Protein AF-H3SIY6-F1 (afdb_monomer)

Nearest PDB structures (foldseek):
  2lnj-assembly1_A  TM=5.484E-01  e=6.172E-02  Synechocystis sp. PCC 6803
  2qpv-assembly1_A  TM=3.867E-01  e=1.241E-01  Agrobacterium fabrum str. C58
  3lyg-assembly1_A-2  TM=5.870E-01  e=1.432E+00  Colwellia psychrerythraea 34H
  4j8t-assembly5_C-3  TM=5.303E-01  e=5.462E+00  Pseudomonas aeruginosa PAO1
  1jmx-assembly1_A  TM=5.320E-01  e=3.634E+00  Pseudomonas putida

Mean predicted aligned error: 12.92 Å

Radius of gyration: 27.17 Å; Cα contacts (8 Å, |Δi|>4): 331; chains: 1; bounding box: 62×100×41 Å

Structure (mmCIF, N/CA/C/O backbone):
data_AF-H3SIY6-F1
#
_entry.id   AF-H3SIY6-F1
#
loop_
_atom_site.group_PDB
_atom_site.id
_atom_site.type_symbol
_atom_site.label_atom_id
_atom_site.label_alt_id
_atom_site.label_comp_id
_atom_site.label_asym_id
_atom_site.label_entity_id
_atom_site.label_seq_id
_atom_site.pdbx_PDB_ins_code
_atom_site.Cartn_x
_atom_site.Cartn_y
_atom_site.Cartn_z
_atom_site.occupancy
_atom_site.B_iso_or_equiv
_atom_site.auth_seq_id
_atom_site.auth_comp_id
_atom_site.auth_asym_id
_atom_site.auth_atom_id
_atom_site.pdbx_PDB_model_num
ATOM 1 N N . MET A 1 1 ? 18.038 6.092 4.085 1.00 30.53 1 MET A N 1
ATOM 2 C CA . MET A 1 1 ? 17.889 6.029 5.554 1.00 30.53 1 MET A CA 1
ATOM 3 C C . MET A 1 1 ? 16.607 5.268 5.827 1.00 30.53 1 MET A C 1
ATOM 5 O O . MET A 1 1 ? 15.687 5.484 5.041 1.00 30.53 1 MET A O 1
ATOM 9 N N . PRO A 1 2 ? 16.555 4.369 6.825 1.00 44.94 2 PRO A N 1
ATOM 10 C CA . PRO A 1 2 ? 15.289 3.755 7.212 1.00 44.94 2 PRO A CA 1
ATOM 11 C C . PRO A 1 2 ? 14.311 4.871 7.575 1.00 44.94 2 PRO A C 1
ATOM 13 O O . PRO A 1 2 ? 14.727 5.911 8.099 1.00 44.94 2 PRO A O 1
ATOM 16 N N . SER A 1 3 ? 13.046 4.708 7.200 1.00 55.16 3 SER A N 1
ATOM 17 C CA . SER A 1 3 ? 12.020 5.641 7.640 1.00 55.16 3 SER A CA 1
ATOM 18 C C . SER A 1 3 ? 11.967 5.563 9.172 1.00 55.16 3 SER A C 1
ATOM 20 O O . SER A 1 3 ? 12.091 4.485 9.747 1.00 55.16 3 SER A O 1
ATOM 22 N N . GLU A 1 4 ? 11.769 6.681 9.872 1.00 65.88 4 GLU A N 1
ATOM 23 C CA . GLU A 1 4 ? 11.457 6.636 11.317 1.00 65.88 4 GLU A CA 1
ATOM 24 C C . GLU A 1 4 ? 10.091 5.960 11.593 1.00 65.88 4 GLU A C 1
ATOM 26 O O . GLU A 1 4 ? 9.619 5.929 12.726 1.00 65.88 4 GLU A O 1
ATOM 31 N N . GLU A 1 5 ? 9.451 5.437 10.543 1.00 77.06 5 GLU A N 1
ATOM 32 C CA . GLU A 1 5 ? 8.157 4.772 10.520 1.00 77.06 5 GLU A CA 1
ATOM 33 C C . GLU A 1 5 ? 8.301 3.234 10.518 1.00 77.06 5 GLU A C 1
ATOM 35 O O . GLU A 1 5 ? 7.299 2.546 10.705 1.00 77.06 5 GLU A O 1
ATOM 40 N N . GLU A 1 6 ? 9.505 2.667 10.340 1.00 86.62 6 GLU A N 1
ATOM 41 C CA . GLU A 1 6 ? 9.721 1.211 10.364 1.00 86.62 6 GLU A CA 1
ATOM 42 C C . GLU A 1 6 ? 9.426 0.623 11.755 1.00 86.62 6 GLU A C 1
ATOM 44 O O . GLU A 1 6 ? 10.015 1.011 12.765 1.00 86.62 6 GLU A O 1
ATOM 49 N N . ILE A 1 7 ? 8.514 -0.350 11.800 1.00 90.81 7 ILE A N 1
ATOM 50 C CA . ILE A 1 7 ? 8.107 -1.061 13.022 1.00 90.81 7 ILE A CA 1
ATOM 51 C C . ILE A 1 7 ? 8.595 -2.511 13.059 1.00 90.81 7 ILE A C 1
ATOM 53 O O . ILE A 1 7 ? 8.469 -3.174 14.090 1.00 90.81 7 ILE A O 1
ATOM 57 N N . GLY A 1 8 ? 9.142 -3.018 11.955 1.00 89.94 8 GLY A N 1
ATOM 58 C CA . GLY A 1 8 ? 9.737 -4.343 11.913 1.00 89.94 8 GLY A CA 1
ATOM 59 C C . GLY A 1 8 ? 10.138 -4.778 10.514 1.00 89.94 8 GLY A C 1
ATOM 60 O O . GLY A 1 8 ? 9.658 -4.258 9.512 1.00 89.94 8 GLY A O 1
ATOM 61 N N . THR A 1 9 ? 10.986 -5.796 10.470 1.00 90.19 9 THR A N 1
ATOM 62 C CA . THR A 1 9 ? 11.415 -6.449 9.238 1.00 90.19 9 THR A CA 1
ATOM 63 C C . THR A 1 9 ? 11.359 -7.962 9.442 1.00 90.19 9 THR A C 1
ATOM 65 O O . THR A 1 9 ? 11.741 -8.465 10.501 1.00 90.19 9 THR A O 1
ATOM 68 N N . VAL A 1 10 ? 10.871 -8.686 8.435 1.00 90.81 10 VAL A N 1
ATOM 69 C CA . VAL A 1 10 ? 10.861 -10.150 8.382 1.00 90.81 10 VAL A CA 1
ATOM 70 C C . VAL A 1 10 ? 11.752 -10.602 7.237 1.00 90.81 10 VAL A C 1
ATOM 72 O O . VAL A 1 10 ? 11.629 -10.114 6.115 1.00 90.81 10 VAL A O 1
ATOM 75 N N . ILE A 1 11 ? 12.631 -11.548 7.544 1.00 89.88 11 ILE A N 1
ATOM 76 C CA . ILE A 1 11 ? 13.507 -12.223 6.590 1.00 89.88 11 ILE A CA 1
ATOM 77 C C . ILE A 1 11 ? 13.311 -13.737 6.734 1.00 89.88 11 ILE A C 1
ATOM 79 O O . ILE A 1 11 ? 13.054 -14.200 7.852 1.00 89.88 11 ILE A O 1
ATOM 83 N N . PRO A 1 12 ? 13.385 -14.506 5.640 1.00 86.62 12 PRO A N 1
ATOM 84 C CA . PRO A 1 12 ? 13.370 -15.957 5.704 1.00 86.62 12 PRO A CA 1
ATOM 85 C C . PRO A 1 12 ? 14.627 -16.472 6.421 1.00 86.62 12 PRO A C 1
ATOM 87 O O . PRO A 1 12 ? 15.696 -15.871 6.348 1.00 86.62 12 PRO A O 1
ATOM 90 N N . ASP A 1 13 ? 14.473 -17.591 7.128 1.00 85.88 13 ASP A N 1
ATOM 91 C CA . ASP A 1 13 ? 15.573 -18.329 7.777 1.00 85.88 13 ASP A CA 1
ATOM 92 C C . ASP A 1 13 ? 16.236 -19.336 6.813 1.00 85.88 13 ASP A C 1
ATOM 94 O O . ASP A 1 13 ? 17.258 -19.940 7.118 1.00 85.88 13 ASP A O 1
ATOM 98 N N . ASP A 1 14 ? 15.641 -19.531 5.633 1.00 83.12 14 ASP A N 1
ATOM 99 C CA . ASP A 1 14 ? 16.196 -20.351 4.559 1.00 83.12 14 ASP A CA 1
ATOM 100 C C . ASP A 1 14 ? 17.258 -19.552 3.791 1.00 83.12 14 ASP A C 1
ATOM 102 O O . ASP A 1 14 ? 16.950 -18.508 3.218 1.00 83.12 14 ASP A O 1
ATOM 106 N N . GLU A 1 15 ? 18.501 -20.045 3.768 1.00 79.19 15 GLU A N 1
ATOM 107 C CA . GLU A 1 15 ? 19.630 -19.395 3.086 1.00 79.19 15 GLU A CA 1
ATOM 108 C C . GLU A 1 15 ? 19.438 -19.281 1.564 1.00 79.19 15 GLU A C 1
ATOM 110 O O . GLU A 1 15 ? 20.080 -18.434 0.932 1.00 79.19 15 GLU A O 1
ATOM 115 N N . ASP A 1 16 ? 18.566 -20.112 0.984 1.00 78.56 16 ASP A N 1
ATOM 116 C CA . ASP A 1 16 ? 18.228 -20.090 -0.441 1.00 78.56 16 ASP A CA 1
ATOM 117 C C . ASP A 1 16 ? 17.006 -19.202 -0.747 1.00 78.56 16 ASP A C 1
ATOM 119 O O . ASP A 1 16 ? 16.739 -18.912 -1.915 1.00 78.56 16 ASP A O 1
ATOM 123 N N . SER A 1 17 ? 16.277 -18.740 0.279 1.00 77.19 17 SER A N 1
ATOM 124 C CA . SER A 1 17 ? 15.151 -17.814 0.132 1.00 77.19 17 SER A CA 1
ATOM 125 C C . SER A 1 17 ? 15.619 -16.382 0.331 1.00 77.19 17 SER A C 1
ATOM 127 O O . SER A 1 17 ? 16.310 -16.031 1.289 1.00 77.19 17 SER A O 1
ATOM 129 N N . THR A 1 18 ? 15.266 -15.528 -0.619 1.00 76.56 18 THR A N 1
ATOM 130 C CA . THR A 1 18 ? 15.925 -14.240 -0.769 1.00 76.56 18 THR A CA 1
ATOM 131 C C . THR A 1 18 ? 14.889 -13.126 -0.920 1.00 76.56 18 THR A C 1
ATOM 133 O O . THR A 1 18 ? 14.934 -12.320 -1.848 1.00 76.56 18 THR A O 1
ATOM 136 N N . TRP A 1 19 ? 13.964 -13.049 0.036 1.00 86.50 19 TRP A N 1
ATOM 137 C CA . TRP A 1 19 ? 13.022 -11.937 0.155 1.00 86.50 19 TRP A CA 1
ATOM 138 C C . TRP A 1 19 ? 13.122 -11.233 1.508 1.00 86.50 19 TRP A C 1
ATOM 140 O O . TRP A 1 19 ? 13.615 -11.776 2.490 1.00 86.50 19 TRP A O 1
ATOM 150 N N . ILE A 1 20 ? 12.666 -9.985 1.566 1.00 86.50 20 ILE A N 1
ATOM 151 C CA . ILE A 1 20 ? 12.571 -9.196 2.797 1.00 86.50 20 ILE A CA 1
ATOM 152 C C . ILE A 1 20 ? 11.194 -8.545 2.822 1.00 86.50 20 ILE A C 1
ATOM 154 O O . ILE A 1 20 ? 10.789 -7.930 1.838 1.00 86.50 20 ILE A O 1
ATOM 158 N N . ALA A 1 21 ? 10.477 -8.647 3.938 1.00 89.06 21 ALA A N 1
ATOM 159 C CA . ALA A 1 21 ? 9.265 -7.871 4.162 1.00 89.06 21 ALA A CA 1
ATOM 160 C C . ALA A 1 21 ? 9.517 -6.785 5.204 1.00 89.06 21 ALA A C 1
ATOM 162 O O . ALA A 1 21 ? 9.845 -7.084 6.351 1.00 89.06 21 ALA A O 1
ATOM 163 N N . ILE A 1 22 ? 9.341 -5.531 4.802 1.00 88.56 22 ILE A N 1
ATOM 164 C CA . ILE A 1 22 ? 9.501 -4.360 5.666 1.00 88.56 22 ILE A CA 1
ATOM 165 C C . ILE A 1 22 ? 8.114 -3.890 6.090 1.00 88.56 22 ILE A C 1
ATOM 167 O O . ILE A 1 22 ? 7.216 -3.755 5.254 1.00 88.56 22 ILE A O 1
ATOM 171 N N . PHE A 1 23 ? 7.949 -3.649 7.385 1.00 91.62 23 PHE A N 1
ATOM 172 C CA . PHE A 1 23 ? 6.720 -3.175 7.999 1.00 91.62 23 PHE A CA 1
ATOM 173 C C . PHE A 1 23 ? 6.935 -1.752 8.495 1.00 91.62 23 PHE A C 1
ATOM 175 O O . PHE A 1 23 ? 7.789 -1.507 9.346 1.00 91.62 23 PHE A O 1
ATOM 182 N N . GLU A 1 24 ? 6.121 -0.823 8.015 1.00 91.88 24 GLU A N 1
ATOM 183 C CA . GLU A 1 24 ? 6.137 0.574 8.451 1.00 91.88 24 GLU A CA 1
ATOM 184 C C . GLU A 1 24 ? 4.749 0.972 8.951 1.00 91.88 24 GLU A C 1
ATOM 186 O O . GLU A 1 24 ? 3.738 0.490 8.439 1.00 91.88 24 GLU A O 1
ATOM 191 N N . TYR A 1 25 ? 4.677 1.850 9.946 1.00 92.75 25 TYR A N 1
ATOM 192 C CA . TYR A 1 25 ? 3.416 2.366 10.465 1.00 92.75 25 TYR A CA 1
ATOM 193 C C . TYR A 1 25 ? 3.256 3.851 10.168 1.00 92.75 25 TYR A C 1
ATOM 195 O O . TYR A 1 25 ? 4.104 4.665 10.530 1.00 92.75 25 TYR A O 1
ATOM 203 N N . THR A 1 26 ? 2.107 4.214 9.603 1.00 91.81 26 THR A N 1
ATOM 204 C CA . THR A 1 26 ? 1.738 5.611 9.375 1.00 91.81 26 THR A CA 1
ATOM 205 C C . THR A 1 26 ? 0.470 5.950 10.161 1.00 91.81 26 THR A C 1
ATOM 207 O O . THR A 1 26 ? -0.606 5.410 9.891 1.00 91.81 26 THR A O 1
ATOM 210 N N . ASP A 1 27 ? 0.580 6.895 11.100 1.00 93.00 27 ASP A N 1
ATOM 211 C CA . ASP A 1 27 ? -0.551 7.484 11.834 1.00 93.00 27 ASP A CA 1
ATOM 212 C C . ASP A 1 27 ? -1.230 8.565 10.978 1.00 93.00 27 ASP A C 1
ATOM 214 O O . ASP A 1 27 ? -0.888 9.750 11.012 1.00 93.00 27 ASP A O 1
ATOM 218 N N . SER A 1 28 ? -2.155 8.131 10.125 1.00 91.62 28 SER A N 1
ATOM 219 C CA . SER A 1 28 ? -2.882 8.996 9.188 1.00 91.62 28 SER A CA 1
ATOM 220 C C . SER A 1 28 ? -4.291 9.361 9.665 1.00 91.62 28 SER A C 1
ATOM 222 O O . SER A 1 28 ? -4.930 10.240 9.081 1.00 91.62 28 SER A O 1
ATOM 224 N N . GLY A 1 29 ? -4.760 8.748 10.752 1.00 95.88 29 GLY A N 1
ATOM 225 C CA . GLY A 1 29 ? -6.165 8.700 11.141 1.00 95.88 29 GLY A CA 1
ATOM 226 C C . GLY A 1 29 ? -6.902 7.501 10.535 1.00 95.88 29 GLY A C 1
ATOM 227 O O . GLY A 1 29 ? -6.356 6.729 9.752 1.00 95.88 29 GLY A O 1
ATOM 228 N N . TYR A 1 30 ? -8.164 7.338 10.920 1.00 97.81 30 TYR A N 1
ATOM 229 C CA . TYR A 1 30 ? -9.038 6.276 10.430 1.00 97.81 30 TYR A CA 1
ATOM 230 C C . TYR A 1 30 ? -9.376 6.473 8.947 1.00 97.81 30 TYR A C 1
ATOM 232 O O . TYR A 1 30 ? -10.000 7.474 8.583 1.00 97.81 30 TYR A O 1
ATOM 240 N N . ILE A 1 31 ? -8.953 5.532 8.106 1.00 97.12 31 ILE A N 1
ATOM 241 C CA . ILE A 1 31 ? -9.169 5.552 6.654 1.00 97.12 31 ILE A CA 1
ATOM 242 C C . ILE A 1 31 ? -10.502 4.890 6.349 1.00 97.12 31 ILE A C 1
ATOM 244 O O . ILE A 1 31 ? -10.662 3.711 6.614 1.00 97.12 31 ILE A O 1
ATOM 248 N N . GLU A 1 32 ? -11.445 5.622 5.764 1.00 95.75 32 GLU A N 1
ATOM 249 C CA . GLU A 1 32 ? -12.740 5.041 5.409 1.00 95.75 32 GLU A CA 1
ATOM 250 C C . GLU A 1 32 ? -12.626 4.078 4.215 1.00 95.75 32 GLU A C 1
ATOM 252 O O . GLU A 1 32 ? -11.991 4.376 3.201 1.00 95.75 32 GLU A O 1
ATOM 257 N N . ASP A 1 33 ? -13.325 2.949 4.313 1.00 96.31 33 ASP A N 1
ATOM 258 C CA . ASP A 1 33 ? -13.421 1.891 3.301 1.00 96.31 33 ASP A CA 1
ATOM 259 C C . ASP A 1 33 ? -14.740 1.940 2.504 1.00 96.31 33 ASP A C 1
ATOM 261 O O . ASP A 1 33 ? -15.097 1.007 1.781 1.00 96.31 33 ASP A O 1
ATOM 265 N N . SER A 1 34 ? -15.485 3.044 2.609 1.00 94.00 34 SER A N 1
ATOM 266 C CA . SER A 1 34 ? -16.788 3.219 1.950 1.00 94.00 34 SER A CA 1
ATOM 267 C C . SER A 1 34 ? -16.720 3.098 0.420 1.00 94.00 34 SER A C 1
ATOM 269 O O . SER A 1 34 ? -17.711 2.731 -0.211 1.00 94.00 34 SER A O 1
ATOM 271 N N . GLU A 1 35 ? -15.549 3.344 -0.174 1.00 92.69 35 GLU A N 1
ATOM 272 C CA . GLU A 1 35 ? -15.293 3.239 -1.613 1.00 92.69 35 GLU A CA 1
ATOM 273 C C . GLU A 1 35 ? -14.747 1.877 -2.075 1.00 92.69 35 GLU A C 1
ATOM 275 O O . GLU A 1 35 ? -14.403 1.748 -3.246 1.00 92.69 35 GLU A O 1
ATOM 280 N N . LYS A 1 36 ? -14.681 0.856 -1.207 1.00 93.31 36 LYS A N 1
ATOM 281 C CA . LYS A 1 36 ? -14.083 -0.461 -1.524 1.00 93.31 36 LYS A CA 1
ATOM 282 C C . LYS A 1 36 ? -14.586 -1.109 -2.820 1.00 93.31 36 LYS A C 1
ATOM 284 O O . LYS A 1 36 ? -13.799 -1.723 -3.530 1.00 93.31 36 LYS A O 1
ATOM 289 N N . ASP A 1 37 ? -15.863 -0.920 -3.151 1.00 92.69 37 ASP A N 1
ATOM 290 C CA . ASP A 1 37 ? -16.502 -1.490 -4.346 1.00 92.69 37 ASP A CA 1
ATOM 291 C C . ASP A 1 37 ? -16.381 -0.583 -5.590 1.00 92.69 37 ASP A C 1
ATOM 293 O O . ASP A 1 37 ? -16.835 -0.945 -6.672 1.00 92.69 37 ASP A O 1
ATOM 297 N N . ASN A 1 38 ? -15.793 0.608 -5.441 1.00 92.00 38 ASN A N 1
ATOM 298 C CA . ASN A 1 38 ? -15.745 1.667 -6.454 1.00 92.00 38 ASN A CA 1
ATOM 299 C C . ASN A 1 38 ? -14.314 2.148 -6.749 1.00 92.00 38 ASN A C 1
ATOM 301 O O . ASN A 1 38 ? -14.128 3.259 -7.246 1.00 92.00 38 ASN A O 1
ATOM 305 N N . ILE A 1 39 ? -13.298 1.342 -6.431 1.00 92.12 39 ILE A N 1
ATOM 306 C CA . ILE A 1 39 ? -11.906 1.678 -6.740 1.00 92.12 39 ILE A CA 1
ATOM 307 C C . ILE A 1 39 ? -11.700 1.592 -8.260 1.00 92.12 39 ILE A C 1
ATOM 309 O O . ILE A 1 39 ? -11.699 0.506 -8.841 1.00 92.12 39 ILE A O 1
ATOM 313 N N . ASP A 1 40 ? -11.505 2.742 -8.907 1.00 92.25 40 ASP A N 1
ATOM 314 C CA . ASP A 1 40 ? -11.234 2.826 -10.345 1.00 92.25 40 ASP A CA 1
ATOM 315 C C . ASP A 1 40 ? -9.761 2.494 -10.632 1.00 92.25 40 ASP A C 1
ATOM 317 O O . ASP A 1 40 ? -8.879 3.357 -10.638 1.00 92.25 40 ASP A O 1
ATOM 321 N N . ALA A 1 41 ? -9.487 1.204 -10.821 1.00 94.19 41 ALA A N 1
ATOM 322 C CA . ALA A 1 41 ? -8.140 0.703 -11.069 1.00 94.19 41 ALA A CA 1
ATOM 323 C C . ALA A 1 41 ? -7.509 1.286 -12.343 1.00 94.19 41 ALA A C 1
ATOM 325 O O . ALA A 1 41 ? -6.293 1.474 -12.383 1.00 94.19 41 ALA A O 1
ATOM 326 N N . ASP A 1 42 ? -8.301 1.571 -13.374 1.00 91.94 42 ASP A N 1
ATOM 327 C CA . ASP A 1 42 ? -7.771 2.049 -14.649 1.00 91.94 42 ASP A CA 1
ATOM 328 C C . ASP A 1 42 ? -7.364 3.531 -14.514 1.00 91.94 42 ASP A C 1
ATOM 330 O O . ASP A 1 42 ? -6.236 3.891 -14.854 1.00 91.94 42 ASP A O 1
ATOM 334 N N . ALA A 1 43 ? -8.190 4.362 -13.863 1.00 87.94 43 ALA A N 1
ATOM 335 C CA . ALA A 1 43 ? -7.826 5.748 -13.544 1.00 87.94 43 ALA A CA 1
ATOM 336 C C . ALA A 1 43 ? -6.610 5.853 -12.601 1.00 87.94 43 ALA A C 1
ATOM 338 O O . ALA A 1 43 ? -5.781 6.764 -12.720 1.00 87.94 43 ALA A O 1
ATOM 339 N N . LEU A 1 44 ? -6.480 4.918 -11.653 1.00 87.38 44 LEU A N 1
ATOM 340 C CA . LEU A 1 44 ? -5.307 4.825 -10.781 1.00 87.38 44 LEU A CA 1
ATOM 341 C C . LEU A 1 44 ? -4.038 4.466 -11.568 1.00 87.38 44 LEU A C 1
ATOM 343 O O . LEU A 1 44 ? -2.984 5.049 -11.310 1.00 87.38 44 LEU A O 1
ATOM 347 N N . LEU A 1 45 ? -4.125 3.547 -12.536 1.00 89.69 45 LEU A N 1
ATOM 348 C CA . LEU A 1 45 ? -2.991 3.172 -13.387 1.00 89.69 45 LEU A CA 1
ATOM 349 C C . LEU A 1 45 ? -2.522 4.347 -14.242 1.00 89.69 45 LEU A C 1
ATOM 351 O O . LEU A 1 45 ? -1.320 4.601 -14.329 1.00 89.69 45 LEU A O 1
ATOM 355 N N . ASP A 1 46 ? -3.469 5.073 -14.835 1.00 85.38 46 ASP A N 1
ATOM 356 C CA . ASP A 1 46 ? -3.180 6.274 -15.616 1.00 85.38 46 ASP A CA 1
ATOM 357 C C . ASP A 1 46 ? -2.471 7.319 -14.753 1.00 85.38 46 ASP A C 1
ATOM 359 O O . ASP A 1 46 ? -1.435 7.852 -15.149 1.00 85.38 46 ASP A O 1
ATOM 363 N N . SER A 1 47 ? -2.941 7.516 -13.517 1.00 82.25 47 SER A N 1
ATOM 364 C CA . SER A 1 47 ? -2.280 8.401 -12.554 1.00 82.25 47 SER A CA 1
ATOM 365 C C . SER A 1 47 ? -0.827 7.969 -12.301 1.00 82.25 47 SER A C 1
ATOM 367 O O . SER A 1 47 ? 0.092 8.780 -12.402 1.00 82.25 47 SER A O 1
ATOM 369 N N . TYR A 1 48 ? -0.579 6.678 -12.050 1.00 81.81 48 TYR A N 1
ATOM 370 C CA . TYR A 1 48 ? 0.778 6.145 -11.879 1.00 81.81 48 TYR A CA 1
ATOM 371 C C . TYR A 1 48 ? 1.676 6.3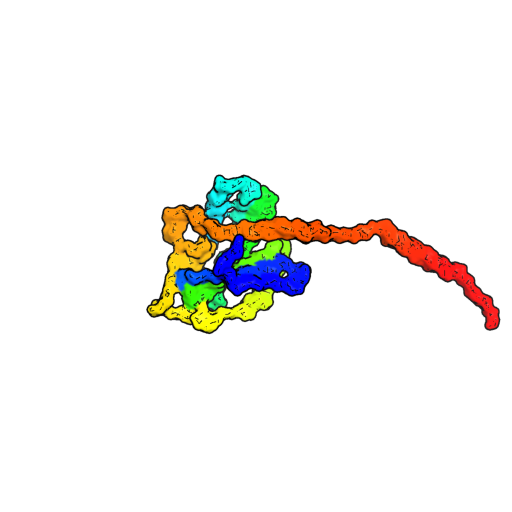70 -13.104 1.00 81.81 48 TYR A C 1
ATOM 373 O O . TYR A 1 48 ? 2.844 6.745 -12.944 1.00 81.81 48 TYR A O 1
ATOM 381 N N . LYS A 1 49 ? 1.146 6.163 -14.314 1.00 85.00 49 LYS A N 1
ATOM 382 C CA . LYS A 1 49 ? 1.860 6.393 -15.578 1.00 85.00 49 LYS A CA 1
ATOM 383 C C . LYS A 1 49 ? 2.229 7.863 -15.752 1.00 85.00 49 LYS A C 1
ATOM 385 O O . LYS A 1 49 ? 3.396 8.164 -15.997 1.00 85.00 49 LYS A O 1
ATOM 390 N N . GLU A 1 50 ? 1.269 8.769 -15.573 1.00 83.00 50 GLU A N 1
ATOM 391 C CA . GLU A 1 50 ? 1.478 10.218 -15.680 1.00 83.00 50 GLU A CA 1
ATOM 392 C C . GLU A 1 50 ? 2.505 10.720 -14.664 1.00 83.00 50 GLU A C 1
ATOM 394 O O . GLU A 1 50 ? 3.447 11.431 -15.017 1.00 83.00 50 GLU A O 1
ATOM 399 N N . GLY A 1 51 ? 2.361 10.304 -13.407 1.00 78.62 51 GLY A N 1
ATOM 400 C CA . GLY A 1 51 ? 3.276 10.688 -12.345 1.00 78.62 51 GLY A CA 1
ATOM 401 C C . GLY A 1 51 ? 4.705 10.213 -12.572 1.00 78.62 51 GLY A C 1
ATOM 402 O O . GLY A 1 51 ? 5.649 10.983 -12.405 1.00 78.62 51 GLY A O 1
ATOM 403 N N . THR A 1 52 ? 4.860 8.962 -13.006 1.00 79.81 52 THR A N 1
ATOM 404 C CA . THR A 1 52 ? 6.176 8.394 -13.320 1.00 79.81 52 THR A CA 1
ATOM 405 C C . THR A 1 52 ? 6.808 9.098 -14.525 1.00 79.81 52 THR A C 1
ATOM 407 O O . THR A 1 52 ? 7.997 9.414 -14.505 1.00 79.81 52 THR A O 1
ATOM 410 N N . ALA A 1 53 ? 6.018 9.402 -15.561 1.00 83.69 53 ALA A N 1
ATOM 411 C CA . ALA A 1 53 ? 6.490 10.138 -16.730 1.00 83.69 53 ALA A CA 1
ATOM 412 C C . ALA A 1 53 ? 6.94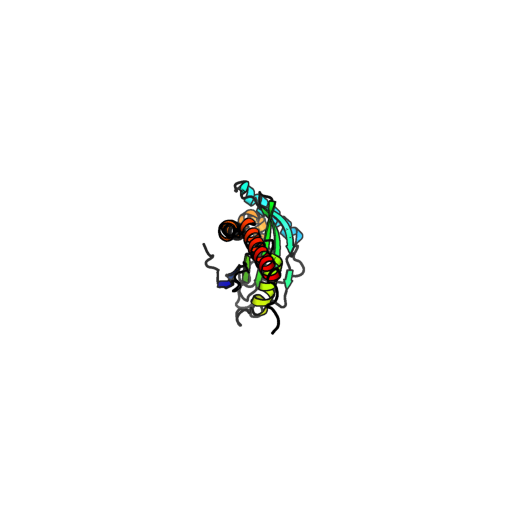9 11.562 -16.384 1.00 83.69 53 ALA A C 1
ATOM 414 O O . ALA A 1 53 ? 7.917 12.048 -16.970 1.00 83.69 53 ALA A O 1
ATOM 415 N N . GLU A 1 54 ? 6.289 12.231 -15.438 1.00 80.56 54 GLU A N 1
ATOM 416 C CA . GLU A 1 54 ? 6.759 13.524 -14.947 1.00 80.56 54 GLU A CA 1
ATOM 417 C C . GLU A 1 54 ? 8.055 13.406 -14.152 1.00 80.56 54 GLU A C 1
ATOM 419 O O . GLU A 1 54 ? 8.997 14.141 -14.425 1.00 80.56 54 GLU A O 1
ATOM 424 N N . ASP A 1 55 ? 8.113 12.489 -13.188 1.00 77.62 55 ASP A N 1
ATOM 425 C CA . ASP A 1 55 ? 9.286 12.283 -12.335 1.00 77.62 55 ASP A CA 1
ATOM 426 C C . ASP A 1 55 ? 10.536 11.947 -13.176 1.00 77.62 55 ASP A C 1
ATOM 428 O O . ASP A 1 55 ? 11.642 12.407 -12.892 1.00 77.62 55 ASP A O 1
ATOM 432 N N . ASN A 1 56 ? 10.359 11.250 -14.303 1.00 83.38 56 ASN A N 1
ATOM 433 C CA . ASN A 1 56 ? 11.420 11.024 -15.285 1.00 83.38 56 ASN A CA 1
ATOM 434 C C . ASN A 1 56 ? 11.987 12.317 -15.907 1.00 83.38 56 ASN A C 1
ATOM 436 O O . ASN A 1 56 ? 13.158 12.333 -16.283 1.00 83.38 56 ASN A O 1
ATOM 440 N N . LYS A 1 57 ? 11.219 13.411 -16.020 1.00 87.12 57 LYS A N 1
ATOM 441 C CA . LYS A 1 57 ? 11.701 14.674 -16.625 1.00 87.12 57 LYS A CA 1
ATOM 442 C C . LYS A 1 57 ? 12.834 15.315 -15.828 1.00 87.12 57 LYS A C 1
ATOM 444 O O . LYS A 1 57 ? 13.664 16.011 -16.409 1.00 87.12 57 LYS A O 1
ATOM 449 N N . GLU A 1 58 ? 12.866 15.084 -14.518 1.00 86.25 58 GLU A N 1
ATOM 450 C CA . GLU A 1 58 ? 13.898 15.602 -13.615 1.00 86.25 58 GLU A CA 1
ATOM 451 C C . GLU A 1 58 ? 15.074 14.621 -13.437 1.00 86.25 58 GLU A C 1
ATOM 453 O O . GLU A 1 58 ? 16.060 14.945 -12.772 1.00 86.25 58 GLU A O 1
ATOM 458 N N . LYS A 1 59 ? 14.997 13.426 -14.040 1.00 82.69 59 LYS A N 1
ATOM 459 C CA . LYS A 1 59 ? 15.967 12.336 -13.877 1.00 82.69 59 LYS A CA 1
ATOM 460 C C . LYS A 1 59 ? 16.798 12.105 -15.133 1.00 82.69 59 LYS A C 1
ATOM 462 O O . LYS A 1 59 ? 16.347 12.305 -16.260 1.00 82.69 59 LYS A O 1
ATOM 467 N N . ASP A 1 60 ? 18.015 11.603 -14.925 1.00 92.44 60 ASP A N 1
ATOM 468 C CA . ASP A 1 60 ? 18.833 11.069 -16.013 1.00 92.44 60 ASP A CA 1
ATOM 469 C C . ASP A 1 60 ? 18.077 9.938 -16.743 1.00 92.44 60 ASP A C 1
ATOM 471 O O . ASP A 1 60 ? 17.480 9.094 -16.063 1.00 92.44 60 ASP A O 1
ATOM 475 N N . PRO A 1 61 ? 18.117 9.868 -18.089 1.00 93.25 61 PRO A N 1
ATOM 476 C CA . PRO A 1 61 ? 17.445 8.820 -18.860 1.00 93.25 61 PRO A CA 1
ATOM 477 C C . PRO A 1 61 ? 17.757 7.389 -18.412 1.00 93.25 61 PRO A C 1
ATOM 479 O O . PRO A 1 61 ? 16.902 6.513 -18.504 1.00 93.25 61 PRO A O 1
ATOM 482 N N . SER A 1 62 ? 18.960 7.133 -17.888 1.00 88.62 62 SER A N 1
ATOM 483 C CA . SER A 1 62 ? 19.341 5.811 -17.372 1.00 88.62 62 SER A CA 1
ATOM 484 C C . SER A 1 62 ? 18.600 5.405 -16.092 1.00 88.62 62 SER A C 1
ATOM 486 O O . SER A 1 62 ? 18.559 4.219 -15.762 1.00 88.62 62 SER A O 1
ATOM 488 N N . MET A 1 63 ? 17.999 6.366 -15.385 1.00 84.38 63 MET A N 1
ATOM 489 C CA . MET A 1 63 ? 17.203 6.158 -14.173 1.00 84.38 63 MET A CA 1
ATOM 490 C C . MET A 1 63 ? 15.694 6.171 -14.442 1.00 84.38 63 MET A C 1
ATOM 492 O O . MET A 1 63 ? 14.912 6.120 -13.490 1.00 84.38 63 MET A O 1
ATOM 496 N N . HIS A 1 64 ? 15.274 6.271 -15.708 1.00 88.12 64 HIS A N 1
ATOM 497 C CA . HIS A 1 64 ? 13.857 6.299 -16.057 1.00 88.12 64 HIS A CA 1
ATOM 498 C C . HIS A 1 64 ? 13.168 4.979 -15.733 1.00 88.12 64 HIS A C 1
ATOM 500 O O . HIS A 1 64 ? 13.733 3.891 -15.896 1.00 88.12 64 HIS A O 1
ATOM 506 N N . LEU A 1 65 ? 11.919 5.110 -15.302 1.00 84.62 65 LEU A N 1
ATOM 507 C CA . LEU A 1 65 ? 11.010 4.007 -15.028 1.00 84.62 65 LEU A CA 1
ATOM 508 C C . LEU A 1 65 ? 9.724 4.183 -15.822 1.00 84.62 65 LEU A C 1
ATOM 510 O O . LEU A 1 65 ? 9.331 5.300 -16.146 1.00 84.62 65 LEU A O 1
ATOM 514 N N . PHE A 1 66 ? 9.055 3.081 -16.116 1.00 89.69 66 PHE A N 1
ATOM 515 C CA . PHE A 1 66 ? 7.845 3.064 -16.922 1.00 89.69 66 PHE A CA 1
ATOM 516 C C . PHE A 1 66 ? 6.850 2.117 -16.273 1.00 89.69 66 PHE A C 1
ATOM 518 O O . PHE A 1 66 ? 7.186 0.972 -15.990 1.00 89.69 66 PHE A O 1
ATOM 525 N N . VAL A 1 67 ? 5.641 2.603 -16.010 1.00 88.38 67 VAL A N 1
ATOM 526 C CA . VAL A 1 67 ? 4.547 1.774 -15.495 1.00 88.38 67 VAL A CA 1
ATOM 527 C C . VAL A 1 67 ? 3.822 1.158 -16.686 1.00 88.38 67 VAL A C 1
ATOM 529 O O . VAL A 1 67 ? 3.335 1.886 -17.551 1.00 88.38 67 VAL A O 1
ATOM 532 N N . ASP A 1 68 ? 3.743 -0.168 -16.727 1.00 93.81 68 ASP A N 1
ATOM 533 C CA . ASP A 1 68 ? 3.154 -0.913 -17.840 1.00 93.81 68 ASP A CA 1
ATOM 534 C C . ASP A 1 68 ? 1.667 -1.178 -17.593 1.00 93.81 68 ASP A C 1
ATOM 536 O O . ASP A 1 68 ? 0.804 -0.714 -18.349 1.00 93.81 68 ASP A O 1
ATOM 540 N N . ASP A 1 69 ? 1.371 -1.892 -16.506 1.00 95.94 69 ASP A N 1
ATOM 541 C CA . ASP A 1 69 ? 0.032 -2.353 -16.134 1.00 95.94 69 ASP A CA 1
ATOM 542 C C . ASP A 1 69 ? -0.023 -2.708 -14.636 1.00 95.94 69 ASP A C 1
ATOM 544 O O . ASP A 1 69 ? 0.960 -2.578 -13.902 1.00 95.94 69 ASP A O 1
ATOM 548 N N . TRP A 1 70 ? -1.167 -3.192 -14.174 1.00 94.06 70 TRP A N 1
ATOM 549 C CA . TRP A 1 70 ? -1.278 -3.925 -12.923 1.00 94.06 70 TRP A CA 1
ATOM 550 C C . TRP A 1 70 ? -0.788 -5.364 -13.096 1.00 94.06 70 TRP A C 1
ATOM 552 O O . TRP A 1 70 ? -1.242 -6.081 -13.983 1.00 94.06 70 TRP A O 1
ATOM 562 N N . ASP A 1 71 ? 0.064 -5.822 -12.183 1.00 89.81 71 ASP A N 1
ATOM 563 C CA . ASP A 1 71 ? 0.207 -7.256 -11.904 1.00 89.81 71 ASP A CA 1
ATOM 564 C C . ASP A 1 71 ? -0.982 -7.745 -11.056 1.00 89.81 71 ASP A C 1
ATOM 566 O O . ASP A 1 71 ? -1.588 -8.780 -11.327 1.00 89.81 71 ASP A O 1
ATOM 570 N N . VAL A 1 72 ? -1.389 -6.933 -10.071 1.00 90.38 72 VAL A N 1
ATOM 571 C CA . VAL A 1 72 ? -2.579 -7.150 -9.239 1.00 90.38 72 VAL A CA 1
ATOM 572 C C . VAL A 1 72 ? -3.341 -5.837 -9.122 1.00 90.38 72 VAL A C 1
ATOM 574 O O . VAL A 1 72 ? -2.819 -4.857 -8.586 1.00 90.38 72 VAL A O 1
ATOM 577 N N . LYS A 1 73 ? -4.591 -5.811 -9.594 1.00 95.56 73 LYS A N 1
ATOM 578 C CA . LYS A 1 73 ? -5.449 -4.628 -9.445 1.00 95.56 73 LYS A CA 1
ATOM 579 C C . LYS A 1 73 ? -5.727 -4.337 -7.959 1.00 95.56 73 LYS A C 1
ATOM 581 O O . LYS A 1 73 ? -5.871 -5.288 -7.183 1.00 95.56 73 LYS A O 1
ATOM 586 N N . PRO A 1 74 ? -5.848 -3.056 -7.563 1.00 95.50 74 PRO A N 1
ATOM 587 C CA . PRO A 1 74 ? -6.216 -2.681 -6.204 1.00 95.50 74 PRO A CA 1
ATOM 588 C C . PRO A 1 74 ? -7.466 -3.408 -5.714 1.00 95.50 74 PRO A C 1
ATOM 590 O O . PRO A 1 74 ? -8.527 -3.305 -6.322 1.00 95.50 74 PRO A O 1
ATOM 593 N N . THR A 1 75 ? -7.322 -4.154 -4.624 1.00 94.75 75 THR A N 1
ATOM 594 C CA . THR A 1 75 ? -8.386 -4.972 -4.037 1.00 94.75 75 THR A CA 1
ATOM 595 C C . THR A 1 75 ? -8.375 -4.800 -2.526 1.00 94.75 75 THR A C 1
ATOM 597 O O . THR A 1 75 ? -7.322 -4.927 -1.898 1.00 94.75 75 THR A O 1
ATOM 600 N N . TYR A 1 76 ? -9.539 -4.506 -1.948 1.00 97.12 76 TYR A N 1
ATOM 601 C CA . TYR A 1 76 ? -9.728 -4.408 -0.504 1.00 97.12 76 TYR A CA 1
ATOM 602 C C . TYR A 1 76 ? -10.520 -5.605 0.021 1.00 97.12 76 TYR A C 1
ATOM 604 O O . TYR A 1 76 ? -11.593 -5.915 -0.493 1.00 97.12 76 TYR A O 1
ATOM 612 N N . ASP A 1 77 ? -9.995 -6.248 1.057 1.00 94.88 77 ASP A N 1
ATOM 613 C CA . ASP A 1 77 ? -10.674 -7.282 1.829 1.00 94.88 77 ASP A CA 1
ATOM 614 C C . ASP A 1 77 ? -11.139 -6.691 3.166 1.00 94.88 77 ASP A C 1
ATOM 616 O O . ASP A 1 77 ? -10.321 -6.307 4.007 1.00 94.88 77 ASP A O 1
ATOM 620 N N . ALA A 1 78 ? -12.458 -6.620 3.347 1.00 94.44 78 ALA A N 1
ATOM 621 C CA . ALA A 1 78 ? -13.090 -6.062 4.538 1.00 94.44 78 ALA A CA 1
ATOM 622 C C . ALA A 1 78 ? -13.003 -6.988 5.762 1.00 94.44 78 ALA A C 1
ATOM 624 O O . ALA A 1 78 ? -13.031 -6.496 6.888 1.00 94.44 78 ALA A O 1
ATOM 625 N N . ASP A 1 79 ? -12.855 -8.304 5.574 1.00 92.44 79 ASP A N 1
ATOM 626 C CA . ASP A 1 79 ? -12.738 -9.240 6.699 1.00 92.44 79 ASP A CA 1
ATOM 627 C C . ASP A 1 79 ? -11.371 -9.093 7.377 1.00 92.44 79 ASP A C 1
ATOM 629 O O . ASP A 1 79 ? -11.250 -9.180 8.601 1.00 92.44 79 ASP A O 1
ATOM 633 N N . SER A 1 80 ? -10.328 -8.838 6.581 1.00 91.94 80 SER A N 1
ATOM 634 C CA . SER A 1 80 ? -8.962 -8.646 7.077 1.00 91.94 80 SER A CA 1
ATOM 635 C C . SER A 1 80 ? -8.531 -7.177 7.186 1.00 91.94 80 SER A C 1
ATOM 637 O O . SER A 1 80 ? -7.470 -6.898 7.753 1.00 91.94 80 SER A O 1
ATOM 639 N N . ASN A 1 81 ? -9.345 -6.238 6.691 1.00 96.38 81 ASN A N 1
ATOM 640 C CA . ASN A 1 81 ? -9.042 -4.810 6.556 1.00 96.38 81 ASN A CA 1
ATOM 641 C C . ASN A 1 81 ? -7.754 -4.544 5.760 1.00 96.38 81 ASN A C 1
ATOM 643 O O . ASN A 1 81 ? -6.944 -3.680 6.121 1.00 96.38 81 ASN A O 1
ATOM 647 N N . ARG A 1 82 ? -7.535 -5.313 4.687 1.00 95.31 82 ARG A N 1
ATOM 648 C CA . ARG A 1 82 ? -6.303 -5.272 3.887 1.00 95.31 82 ARG A CA 1
ATOM 649 C C . ARG A 1 82 ? -6.574 -4.753 2.488 1.00 95.31 82 ARG A C 1
ATOM 651 O O . ARG A 1 82 ? -7.396 -5.302 1.765 1.00 95.31 82 ARG A O 1
ATOM 658 N N . LEU A 1 83 ? -5.827 -3.730 2.091 1.00 96.12 83 LEU A N 1
A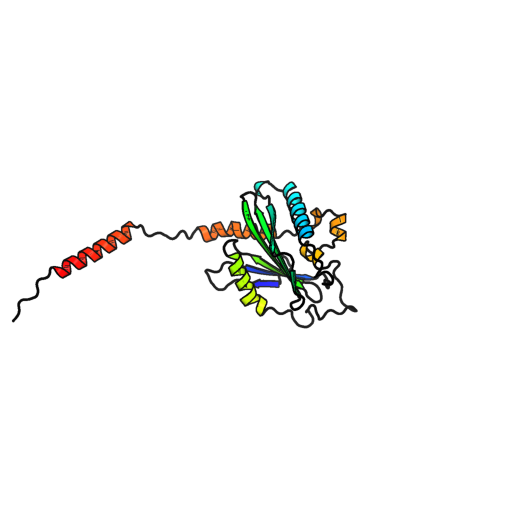TOM 659 C CA . LEU A 1 83 ? -5.765 -3.237 0.721 1.00 96.12 83 LEU A CA 1
ATOM 660 C C . LEU A 1 83 ? -4.479 -3.742 0.065 1.00 96.12 83 LEU A C 1
ATOM 662 O O . LEU A 1 83 ? -3.392 -3.549 0.614 1.00 96.12 83 LEU A O 1
ATOM 666 N N . VAL A 1 84 ? -4.598 -4.362 -1.106 1.00 93.38 84 VAL A N 1
ATOM 667 C CA . VAL A 1 84 ? -3.474 -4.936 -1.857 1.00 93.38 84 VAL A CA 1
ATOM 668 C C . VAL A 1 84 ? -3.498 -4.451 -3.296 1.00 93.38 84 VAL A C 1
ATOM 670 O O . VAL A 1 84 ? -4.561 -4.391 -3.907 1.00 93.38 84 VAL A O 1
ATOM 673 N N . TRP A 1 85 ? -2.332 -4.131 -3.851 1.00 92.94 85 TRP A N 1
ATOM 674 C CA . TRP A 1 85 ? -2.153 -3.879 -5.281 1.00 92.94 85 TRP A CA 1
ATOM 675 C C . TRP A 1 85 ? -0.726 -4.192 -5.707 1.00 92.94 85 TRP A C 1
ATOM 677 O O . TRP A 1 85 ? 0.193 -4.208 -4.887 1.00 92.94 85 TRP A O 1
ATOM 687 N N . SER A 1 86 ? -0.520 -4.401 -7.003 1.00 88.25 86 SER A N 1
ATOM 688 C CA . SER A 1 86 ? 0.817 -4.564 -7.544 1.00 88.25 86 SER A CA 1
ATOM 689 C C . SER A 1 86 ? 0.963 -3.998 -8.943 1.00 88.25 86 SER A C 1
ATOM 691 O O . SER A 1 86 ? 0.154 -4.295 -9.819 1.00 88.25 86 SER A O 1
ATOM 693 N N . LEU A 1 87 ? 1.995 -3.180 -9.144 1.00 87.81 87 LEU A N 1
ATOM 694 C CA . LEU A 1 87 ? 2.326 -2.601 -10.445 1.00 87.81 87 LEU A CA 1
ATOM 695 C C . LEU A 1 87 ? 3.338 -3.482 -11.171 1.00 87.81 87 LEU A C 1
ATOM 697 O O . LEU A 1 87 ? 4.342 -3.877 -10.577 1.00 87.81 87 LEU A O 1
ATOM 701 N N . LEU A 1 88 ? 3.105 -3.688 -12.463 1.00 88.12 88 LEU A N 1
ATOM 702 C CA . LEU A 1 88 ? 4.112 -4.114 -13.421 1.00 88.12 88 LEU A CA 1
ATOM 703 C C . LEU A 1 88 ? 4.737 -2.869 -14.055 1.00 88.12 88 LEU A C 1
ATOM 705 O O . LEU A 1 88 ? 4.043 -1.983 -14.558 1.00 88.12 88 LEU A O 1
ATOM 709 N N . ALA A 1 89 ? 6.059 -2.807 -14.022 1.00 88.31 89 ALA A N 1
ATOM 710 C CA . ALA A 1 89 ? 6.846 -1.718 -14.569 1.00 88.31 89 ALA A CA 1
ATOM 711 C C . ALA A 1 89 ? 8.122 -2.254 -15.225 1.00 88.31 89 ALA A C 1
ATOM 713 O O . ALA A 1 89 ? 8.492 -3.419 -15.056 1.00 88.31 89 ALA A O 1
ATOM 714 N N . HIS A 1 90 ? 8.853 -1.379 -15.904 1.00 87.75 90 HIS A N 1
ATOM 715 C CA . HIS A 1 90 ? 10.221 -1.640 -16.332 1.00 87.75 90 HIS A CA 1
ATOM 716 C C . HIS A 1 90 ? 11.108 -0.403 -16.181 1.00 87.75 90 HIS A C 1
ATOM 718 O O . HIS A 1 90 ? 10.631 0.727 -16.065 1.00 87.75 90 HIS A O 1
ATOM 724 N N . ASN A 1 91 ? 12.422 -0.617 -16.156 1.00 85.75 91 ASN A N 1
ATOM 725 C CA . ASN A 1 91 ? 13.406 0.467 -16.183 1.00 85.75 91 ASN A CA 1
ATOM 726 C C . ASN A 1 91 ? 13.904 0.771 -17.605 1.00 85.75 91 ASN A C 1
ATOM 728 O O . ASN A 1 91 ? 13.577 0.067 -18.558 1.00 85.75 91 ASN A O 1
ATOM 732 N N . ALA A 1 92 ? 14.773 1.773 -17.746 1.00 88.81 92 ALA A N 1
ATOM 733 C CA . ALA A 1 92 ? 15.398 2.157 -19.017 1.00 88.81 92 ALA A CA 1
ATOM 734 C C . ALA A 1 92 ? 16.158 1.029 -19.756 1.00 88.81 92 ALA A C 1
ATOM 736 O O . ALA A 1 92 ? 16.473 1.169 -20.937 1.00 88.81 92 ALA A O 1
ATOM 737 N N . ARG A 1 93 ? 16.464 -0.094 -19.088 1.00 91.19 93 ARG A N 1
ATOM 738 C CA . ARG A 1 93 ? 17.089 -1.291 -19.681 1.00 91.19 93 ARG A CA 1
ATOM 739 C C . ARG A 1 93 ? 16.078 -2.383 -20.051 1.00 91.19 93 ARG A C 1
ATOM 741 O O . ARG A 1 93 ? 16.495 -3.483 -20.401 1.00 91.19 93 ARG A O 1
ATOM 748 N N . ASN A 1 94 ? 14.777 -2.095 -19.981 1.00 90.31 94 ASN A N 1
ATOM 749 C CA . ASN A 1 94 ? 13.676 -3.050 -20.146 1.00 90.31 94 ASN A CA 1
ATOM 750 C C . ASN A 1 94 ? 13.692 -4.205 -19.131 1.00 90.31 94 ASN A C 1
ATOM 752 O O . ASN A 1 94 ? 13.133 -5.273 -19.385 1.00 90.31 94 ASN A O 1
ATOM 756 N N . GLU A 1 95 ? 14.327 -4.013 -17.974 1.00 81.81 95 GLU A N 1
ATOM 757 C CA . GLU A 1 95 ? 14.244 -4.985 -16.887 1.00 81.81 95 GLU A CA 1
ATOM 758 C C . GLU A 1 95 ? 12.909 -4.795 -16.170 1.00 81.81 95 GLU A C 1
ATOM 760 O O . GLU A 1 95 ? 12.594 -3.682 -15.740 1.00 81.81 95 GLU A O 1
ATOM 765 N N . LYS A 1 96 ? 12.131 -5.877 -16.057 1.00 82.62 96 LYS A N 1
ATOM 766 C CA . LYS A 1 96 ? 10.833 -5.863 -15.380 1.00 82.62 96 LYS A CA 1
ATOM 767 C C . LYS A 1 96 ? 11.001 -5.638 -13.883 1.00 82.62 96 LYS A C 1
ATOM 769 O O . LYS A 1 96 ? 11.910 -6.175 -13.254 1.00 82.62 96 LYS A O 1
ATOM 774 N N . ILE A 1 97 ? 10.074 -4.878 -13.328 1.00 80.50 97 ILE A N 1
ATOM 775 C CA . ILE A 1 97 ? 9.957 -4.554 -11.917 1.00 80.50 97 ILE A CA 1
ATOM 776 C C . ILE A 1 97 ? 8.517 -4.847 -11.529 1.00 80.50 97 ILE A C 1
ATOM 778 O O . ILE A 1 97 ? 7.586 -4.400 -12.198 1.00 80.50 97 ILE A O 1
ATOM 782 N N . ILE A 1 98 ? 8.343 -5.566 -10.429 1.00 82.44 98 ILE A N 1
ATOM 783 C CA . ILE A 1 98 ? 7.050 -5.663 -9.773 1.00 82.44 98 ILE A CA 1
ATOM 784 C C . ILE A 1 98 ? 7.132 -4.885 -8.470 1.00 82.44 98 ILE A C 1
ATOM 786 O O . ILE A 1 98 ? 8.087 -5.022 -7.706 1.00 82.44 98 ILE A O 1
ATOM 790 N N . ASN A 1 99 ? 6.130 -4.054 -8.226 1.00 80.62 99 ASN A N 1
ATOM 791 C CA . ASN A 1 99 ? 5.992 -3.314 -6.985 1.00 80.62 99 ASN A CA 1
ATOM 792 C C . ASN A 1 99 ? 4.745 -3.836 -6.268 1.00 80.62 99 ASN A C 1
ATOM 794 O O . ASN A 1 99 ? 3.633 -3.472 -6.646 1.00 80.62 99 ASN A O 1
ATOM 798 N N . TYR A 1 100 ? 4.926 -4.744 -5.306 1.00 84.75 100 TYR A N 1
ATOM 799 C CA . TYR A 1 100 ? 3.844 -5.375 -4.548 1.00 84.75 100 TYR A CA 1
ATOM 800 C C . TYR A 1 100 ? 3.586 -4.645 -3.230 1.00 84.75 100 TYR A C 1
ATOM 802 O O . TYR A 1 100 ? 4.485 -4.493 -2.403 1.00 84.75 100 TYR A O 1
ATOM 810 N N . ASN A 1 101 ? 2.336 -4.232 -3.028 1.00 86.88 101 ASN A N 1
ATOM 811 C CA . ASN A 1 101 ? 1.937 -3.330 -1.960 1.00 86.88 101 ASN A CA 1
ATOM 812 C C . ASN A 1 101 ? 0.805 -3.915 -1.145 1.00 86.88 101 ASN A C 1
ATOM 814 O O . ASN A 1 101 ? -0.221 -4.319 -1.691 1.00 86.88 101 ASN A O 1
ATOM 818 N N . MET A 1 102 ? 0.968 -3.876 0.174 1.00 92.44 102 MET A N 1
ATOM 819 C CA . MET A 1 102 ? -0.100 -4.189 1.107 1.00 92.44 102 MET A CA 1
ATOM 820 C C . MET A 1 102 ? -0.214 -3.104 2.173 1.00 92.44 102 MET A C 1
ATOM 822 O O . MET A 1 102 ? 0.783 -2.567 2.666 1.00 92.44 102 MET A O 1
ATOM 826 N N . ARG A 1 103 ? -1.455 -2.762 2.511 1.00 95.00 103 ARG A N 1
ATOM 827 C CA . ARG A 1 103 ? -1.812 -1.860 3.601 1.00 95.00 103 ARG A CA 1
ATOM 828 C C . ARG A 1 103 ? -2.812 -2.563 4.497 1.00 95.00 103 ARG A C 1
ATOM 830 O O . ARG A 1 103 ? -3.881 -2.944 4.032 1.00 95.00 103 ARG A O 1
ATOM 837 N N . VAL A 1 104 ? -2.468 -2.727 5.767 1.00 97.00 104 VAL A N 1
ATOM 838 C CA . VAL A 1 104 ? -3.402 -3.215 6.786 1.00 97.00 104 VAL A CA 1
ATOM 839 C C . VAL A 1 104 ? -3.948 -2.008 7.528 1.00 97.00 104 VAL A C 1
ATOM 841 O O . VAL A 1 104 ? -3.176 -1.300 8.177 1.00 97.00 104 VAL A O 1
ATOM 844 N N . LEU A 1 105 ? -5.247 -1.745 7.413 1.00 97.81 105 LEU A N 1
ATOM 845 C CA . LEU A 1 105 ? -5.862 -0.609 8.092 1.00 97.81 105 LEU A CA 1
ATOM 846 C C . LEU A 1 105 ? -5.959 -0.872 9.596 1.00 97.81 105 LEU A C 1
ATOM 848 O O . LEU A 1 105 ? -6.185 -1.994 10.052 1.00 97.81 105 LEU A O 1
ATOM 852 N N . THR A 1 106 ? -5.778 0.186 10.375 1.00 98.12 106 THR A N 1
ATOM 853 C CA . THR A 1 106 ? -5.844 0.168 11.837 1.00 98.12 106 THR A CA 1
ATOM 854 C C . THR A 1 106 ? -6.810 1.245 12.323 1.00 98.12 106 THR A C 1
ATOM 856 O O . THR A 1 106 ? -7.327 2.046 11.544 1.00 98.12 106 THR A O 1
ATOM 859 N N . ARG A 1 107 ? -7.038 1.300 13.638 1.00 98.25 107 ARG A N 1
ATOM 860 C CA . ARG A 1 107 ? -7.882 2.311 14.291 1.00 98.25 107 ARG A CA 1
ATOM 861 C C . ARG A 1 107 ? -7.518 3.752 13.914 1.00 98.25 107 ARG A C 1
ATOM 863 O O . ARG A 1 107 ? -8.382 4.623 13.875 1.00 98.25 107 ARG A O 1
ATOM 870 N N . SER A 1 108 ? -6.230 4.021 13.721 1.00 97.12 108 SER A N 1
ATOM 871 C CA . SER A 1 108 ? -5.689 5.382 13.608 1.00 97.12 108 SER A CA 1
ATOM 872 C C . SER A 1 108 ? -4.734 5.543 12.428 1.00 97.12 108 SER A C 1
ATOM 874 O O . SER A 1 108 ? -4.011 6.528 12.356 1.00 97.12 108 SER A O 1
ATOM 876 N N . GLY A 1 109 ? -4.696 4.590 11.503 1.00 96.31 109 GLY A N 1
ATOM 877 C CA . GLY A 1 109 ? -3.792 4.661 10.368 1.00 96.31 109 GLY A CA 1
ATOM 878 C C . GLY A 1 109 ? -3.694 3.343 9.628 1.00 96.31 109 GLY A C 1
ATOM 879 O O . GLY A 1 109 ? -4.692 2.648 9.435 1.00 96.31 109 GLY A O 1
ATOM 880 N N . TYR A 1 110 ? -2.482 2.996 9.207 1.00 96.31 110 TYR A N 1
ATOM 881 C CA . TYR A 1 110 ? -2.228 1.736 8.522 1.00 96.31 110 TYR A CA 1
ATOM 882 C C . TYR A 1 110 ? -0.804 1.235 8.739 1.00 96.31 110 TYR A C 1
ATOM 884 O O . TYR A 1 110 ? 0.121 2.000 9.017 1.00 96.31 110 TYR A O 1
ATOM 892 N N . ILE A 1 111 ? -0.640 -0.071 8.556 1.00 95.69 111 ILE A N 1
ATOM 893 C CA . ILE A 1 111 ? 0.655 -0.736 8.455 1.00 95.69 111 ILE A CA 1
ATOM 894 C C . ILE A 1 111 ? 0.936 -0.976 6.973 1.00 95.69 111 ILE A C 1
ATOM 896 O O . ILE A 1 111 ? 0.172 -1.656 6.287 1.00 95.69 111 ILE A O 1
ATOM 900 N N . SER A 1 112 ? 2.010 -0.377 6.475 1.00 93.00 112 SER A N 1
ATOM 901 C CA . SER A 1 112 ? 2.587 -0.633 5.161 1.00 93.00 112 SER A CA 1
ATOM 902 C C . SER A 1 112 ? 3.433 -1.890 5.226 1.00 93.00 112 SER A C 1
ATOM 904 O O . SER A 1 112 ? 4.287 -2.003 6.099 1.00 93.00 112 SER A O 1
ATOM 906 N N . ILE A 1 113 ? 3.196 -2.824 4.310 1.00 92.00 113 ILE A N 1
ATOM 907 C CA . ILE A 1 113 ? 4.014 -4.023 4.155 1.00 92.00 113 ILE A CA 1
ATOM 908 C C . ILE A 1 113 ? 4.581 -4.000 2.744 1.00 92.00 113 ILE A C 1
ATOM 910 O O . ILE A 1 113 ? 3.831 -3.951 1.762 1.00 92.00 113 ILE A O 1
ATOM 914 N N . ILE A 1 114 ? 5.907 -3.993 2.670 1.00 84.69 114 ILE A N 1
ATOM 915 C CA . ILE A 1 114 ? 6.679 -3.882 1.435 1.00 84.69 114 ILE A CA 1
ATOM 916 C C . ILE A 1 114 ? 7.440 -5.187 1.262 1.00 84.69 114 ILE A C 1
ATOM 918 O O . ILE A 1 114 ? 8.319 -5.485 2.068 1.00 84.69 114 ILE A O 1
ATOM 922 N N . LEU A 1 115 ? 7.106 -5.955 0.225 1.00 85.94 115 LEU A N 1
ATOM 923 C CA . LEU A 1 115 ? 7.864 -7.148 -0.142 1.00 85.94 115 LEU A CA 1
ATOM 924 C C . LEU A 1 115 ? 8.970 -6.760 -1.125 1.00 85.94 115 LEU A C 1
ATOM 926 O O . LEU A 1 115 ? 8.697 -6.285 -2.226 1.00 85.94 115 LEU A O 1
ATOM 930 N N . VAL A 1 116 ? 10.215 -6.985 -0.724 1.00 80.62 116 VAL A N 1
ATOM 931 C CA . VAL A 1 116 ? 11.399 -6.864 -1.572 1.00 80.62 116 VAL A CA 1
ATOM 932 C C . VAL A 1 116 ? 11.822 -8.274 -1.969 1.00 80.62 116 VAL A C 1
ATOM 934 O O . VAL A 1 116 ? 12.187 -9.070 -1.111 1.00 80.62 116 VAL A O 1
ATOM 937 N N . SER A 1 117 ? 11.740 -8.579 -3.260 1.00 81.06 117 SER A N 1
ATOM 938 C CA . SER A 1 117 ? 12.043 -9.886 -3.855 1.00 81.06 117 SER A CA 1
ATOM 939 C C . SER A 1 117 ? 12.520 -9.672 -5.297 1.00 81.06 117 SER A C 1
ATOM 941 O O . SER A 1 117 ? 12.335 -8.586 -5.864 1.00 81.06 117 SER A O 1
ATOM 943 N N . ASP A 1 118 ? 13.172 -10.672 -5.886 1.00 76.94 118 ASP A N 1
ATOM 944 C CA . ASP A 1 118 ? 13.504 -10.645 -7.303 1.00 76.94 118 ASP A CA 1
ATOM 945 C C . ASP A 1 118 ? 12.286 -11.011 -8.184 1.00 76.94 118 ASP A C 1
ATOM 947 O O . ASP A 1 118 ? 11.394 -11.756 -7.768 1.00 76.94 118 ASP A O 1
ATOM 951 N N . PRO A 1 119 ? 12.213 -10.501 -9.427 1.00 74.44 119 PRO A N 1
ATOM 952 C CA . PRO A 1 119 ? 11.070 -10.769 -10.299 1.00 74.44 119 PRO A CA 1
ATOM 953 C C . PRO A 1 119 ? 10.855 -12.249 -10.651 1.00 74.44 119 PRO A C 1
ATOM 955 O O . PRO A 1 119 ? 9.743 -12.608 -11.039 1.00 74.44 119 PRO A O 1
ATOM 958 N N . GLU A 1 120 ? 11.890 -13.093 -10.575 1.00 80.12 120 GLU A N 1
ATOM 959 C CA . GLU A 1 120 ? 11.811 -14.510 -10.941 1.00 80.12 120 GLU A CA 1
ATOM 960 C C . GLU A 1 120 ? 11.126 -15.341 -9.842 1.00 80.12 120 GLU A C 1
ATOM 962 O O . GLU A 1 120 ? 10.360 -16.255 -10.162 1.00 80.12 120 GLU A O 1
ATOM 967 N N . HIS A 1 121 ? 11.326 -14.984 -8.568 1.00 84.12 121 HIS A N 1
ATOM 968 C CA . HIS A 1 121 ? 10.777 -15.698 -7.407 1.00 84.12 121 HIS A CA 1
ATOM 969 C C . HIS A 1 121 ? 9.588 -15.007 -6.736 1.00 84.12 121 HIS A C 1
ATOM 971 O O . HIS A 1 121 ? 8.915 -15.628 -5.913 1.00 84.12 121 HIS A O 1
ATOM 977 N N . LEU A 1 122 ? 9.244 -13.780 -7.132 1.00 81.88 122 LEU A N 1
ATOM 978 C CA . LEU A 1 122 ? 8.220 -12.970 -6.469 1.00 81.88 122 LEU A CA 1
ATOM 979 C C . LEU A 1 122 ? 6.907 -13.695 -6.148 1.00 81.88 122 LEU A C 1
ATOM 981 O O . LEU A 1 122 ? 6.354 -13.510 -5.068 1.00 81.88 122 LEU A O 1
ATOM 985 N N . GLN A 1 123 ? 6.370 -14.497 -7.071 1.00 85.31 123 GLN A N 1
ATOM 986 C CA . GLN A 1 123 ? 5.119 -15.224 -6.819 1.00 85.31 123 GLN A CA 1
ATOM 987 C C . GLN A 1 123 ? 5.268 -16.257 -5.690 1.00 85.31 123 GLN A C 1
ATOM 989 O O . GLN A 1 123 ? 4.352 -16.431 -4.882 1.00 85.31 123 GLN A O 1
ATOM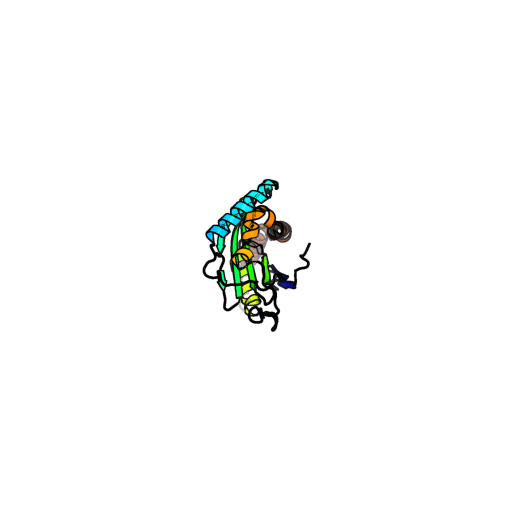 994 N N . ALA A 1 124 ? 6.415 -16.936 -5.620 1.00 89.44 124 ALA A N 1
ATOM 995 C CA . ALA A 1 124 ? 6.717 -17.881 -4.552 1.00 89.44 124 ALA A CA 1
ATOM 996 C C . ALA A 1 124 ? 6.934 -17.147 -3.220 1.00 89.44 124 ALA A C 1
ATOM 998 O O . ALA A 1 124 ? 6.304 -17.506 -2.225 1.00 89.44 124 ALA A O 1
ATOM 999 N N . ASP A 1 125 ? 7.715 -16.068 -3.233 1.00 89.06 125 ASP A N 1
ATOM 1000 C CA . ASP A 1 125 ? 8.032 -15.266 -2.046 1.00 89.06 125 ASP A CA 1
ATOM 1001 C C . ASP A 1 125 ? 6.790 -14.578 -1.473 1.00 89.06 125 ASP A C 1
ATOM 1003 O O . ASP A 1 125 ? 6.555 -14.573 -0.265 1.00 89.06 125 ASP A O 1
ATOM 1007 N N . ARG A 1 126 ? 5.916 -14.062 -2.345 1.00 88.12 126 ARG A N 1
ATOM 1008 C CA . ARG A 1 126 ? 4.610 -13.521 -1.959 1.00 88.12 126 ARG A CA 1
ATOM 1009 C C . ARG A 1 126 ? 3.767 -14.578 -1.260 1.00 88.12 126 ARG A C 1
ATOM 1011 O O . ARG A 1 126 ? 3.181 -14.303 -0.214 1.00 88.12 126 ARG A O 1
ATOM 1018 N N . LYS A 1 127 ? 3.686 -15.779 -1.832 1.00 90.25 127 LYS A N 1
ATOM 1019 C CA . LYS A 1 127 ? 2.930 -16.879 -1.232 1.00 90.25 127 LYS A CA 1
ATOM 1020 C C . LYS A 1 127 ? 3.512 -17.260 0.128 1.00 90.25 127 LYS A C 1
ATOM 1022 O O . LYS A 1 127 ? 2.753 -17.539 1.053 1.00 90.25 127 LYS A O 1
ATOM 1027 N N . GLU A 1 128 ? 4.833 -17.247 0.269 1.00 91.62 128 GLU A N 1
ATOM 1028 C CA . GLU A 1 128 ? 5.489 -17.497 1.547 1.00 91.62 128 GLU A CA 1
ATOM 1029 C C . GLU A 1 128 ? 5.163 -16.413 2.586 1.00 91.62 128 GLU A C 1
ATOM 1031 O O . GLU A 1 128 ? 4.741 -16.749 3.698 1.00 91.62 128 GLU A O 1
ATOM 1036 N N . LEU A 1 129 ? 5.258 -15.132 2.213 1.00 89.81 129 LEU A N 1
ATOM 1037 C CA . LEU A 1 129 ? 4.845 -14.000 3.047 1.00 89.81 129 LEU A CA 1
ATOM 1038 C C . LEU A 1 129 ? 3.390 -14.163 3.515 1.00 89.81 129 LEU A C 1
ATOM 1040 O O . LEU A 1 129 ? 3.098 -14.054 4.709 1.00 89.81 129 LEU A O 1
ATOM 1044 N N . GLU A 1 130 ? 2.476 -14.465 2.592 1.00 89.12 130 GLU A N 1
ATOM 1045 C CA . GLU A 1 130 ? 1.055 -14.664 2.886 1.00 89.12 130 GLU A CA 1
ATOM 1046 C C . GLU A 1 130 ? 0.822 -15.831 3.858 1.00 89.12 130 GLU A C 1
ATOM 1048 O O . GLU A 1 130 ? 0.103 -15.690 4.851 1.00 89.12 130 GLU A O 1
ATOM 1053 N N . GLN A 1 131 ? 1.454 -16.978 3.606 1.00 91.38 131 GLN A N 1
ATOM 1054 C CA . GLN A 1 131 ? 1.199 -18.211 4.350 1.00 91.38 131 GLN A CA 1
ATOM 1055 C C . GLN A 1 131 ? 1.889 -18.268 5.709 1.00 91.38 131 GLN A C 1
ATOM 1057 O O . GLN A 1 131 ? 1.317 -18.832 6.644 1.00 91.38 131 GLN A O 1
ATOM 1062 N N . ARG A 1 132 ? 3.101 -17.720 5.838 1.00 91.06 132 ARG A N 1
ATOM 1063 C CA . ARG A 1 132 ? 3.892 -17.824 7.073 1.00 91.06 132 ARG A CA 1
ATOM 1064 C C . ARG A 1 132 ? 3.762 -16.601 7.966 1.00 91.06 132 ARG A C 1
ATOM 1066 O O . ARG A 1 132 ? 3.710 -16.747 9.184 1.00 91.06 132 ARG A O 1
ATOM 1073 N N . VAL A 1 133 ? 3.704 -15.411 7.373 1.00 91.12 133 VAL A N 1
ATOM 1074 C CA . VAL A 1 133 ? 3.724 -14.152 8.127 1.00 91.12 133 VAL A CA 1
ATOM 1075 C C . VAL A 1 133 ? 2.310 -13.616 8.286 1.00 91.12 133 VAL A C 1
ATOM 1077 O O . VAL A 1 133 ? 1.812 -13.451 9.397 1.00 91.12 133 VAL A O 1
ATOM 1080 N N . LEU A 1 134 ? 1.615 -13.387 7.173 1.00 90.06 134 LEU A N 1
ATOM 1081 C CA . LEU A 1 134 ? 0.340 -12.672 7.189 1.00 90.06 134 LEU A CA 1
ATOM 1082 C C . LEU A 1 134 ? -0.837 -13.496 7.717 1.00 90.06 134 LEU A C 1
ATOM 1084 O O . LEU A 1 134 ? -1.843 -12.908 8.124 1.00 90.06 134 LEU A O 1
ATOM 1088 N N . SER A 1 135 ? -0.718 -14.824 7.718 1.00 90.06 135 SER A N 1
ATOM 1089 C CA . SER A 1 135 ? -1.696 -15.754 8.297 1.00 90.06 135 SER A CA 1
ATOM 1090 C C . SER A 1 135 ? -1.741 -15.701 9.828 1.00 90.06 135 SER A C 1
ATOM 1092 O O . SER A 1 135 ? -2.768 -16.013 10.427 1.00 90.06 135 SER A O 1
ATOM 1094 N N . THR A 1 136 ? -0.640 -15.292 10.464 1.00 88.81 136 THR A N 1
ATOM 1095 C CA . THR A 1 136 ? -0.525 -15.162 11.925 1.00 88.81 136 THR A CA 1
ATOM 1096 C C . THR A 1 136 ? -0.529 -13.705 12.386 1.00 88.81 136 THR A C 1
ATOM 1098 O O . THR A 1 136 ? -0.754 -13.430 13.567 1.00 88.81 136 THR A O 1
ATOM 1101 N N . PHE A 1 137 ? -0.331 -12.773 11.450 1.00 90.81 137 PHE A N 1
ATOM 1102 C CA . PHE A 1 137 ? -0.316 -11.338 11.688 1.00 90.81 137 PHE A CA 1
ATOM 1103 C C . PHE A 1 137 ? -1.645 -10.826 12.253 1.00 90.81 137 PHE A C 1
ATOM 1105 O O . PHE A 1 137 ? -2.703 -10.973 11.637 1.00 90.81 137 PHE A O 1
ATOM 1112 N N . GLN A 1 138 ? -1.570 -10.153 13.400 1.00 91.12 138 GLN A N 1
ATOM 1113 C CA . GLN A 1 138 ? -2.715 -9.562 14.082 1.00 91.12 138 GLN A CA 1
ATOM 1114 C C . GLN A 1 138 ? -2.369 -8.167 14.593 1.00 91.12 138 GLN A C 1
ATOM 1116 O O . GLN A 1 138 ? -1.310 -7.950 15.183 1.00 91.12 138 GLN A O 1
ATOM 1121 N N . VAL A 1 139 ? -3.298 -7.230 14.412 1.00 94.88 139 VAL A N 1
ATOM 1122 C CA . VAL A 1 139 ? -3.216 -5.910 15.037 1.00 94.88 139 VAL A CA 1
ATOM 1123 C C . VAL A 1 139 ? -3.661 -6.032 16.495 1.00 94.88 139 VAL A C 1
ATOM 1125 O O . VAL A 1 139 ? -4.686 -6.643 16.800 1.00 94.88 139 VAL A O 1
ATOM 1128 N N . THR A 1 140 ? -2.885 -5.453 17.411 1.00 95.38 140 THR A N 1
ATOM 1129 C CA . THR A 1 140 ? -3.168 -5.482 18.851 1.00 95.38 140 THR A CA 1
ATOM 1130 C C . THR A 1 140 ? -4.557 -4.919 19.166 1.00 95.38 140 THR A C 1
ATOM 1132 O O . THR A 1 140 ? -4.953 -3.882 18.632 1.00 95.38 140 THR A O 1
ATOM 1135 N N . ALA A 1 141 ? -5.286 -5.566 20.080 1.00 97.06 141 ALA A N 1
ATOM 1136 C CA . ALA A 1 141 ? -6.589 -5.091 20.545 1.00 97.06 141 ALA A CA 1
ATOM 1137 C C . ALA A 1 141 ? -6.528 -3.638 21.057 1.00 97.06 141 ALA A C 1
ATOM 1139 O O . ALA A 1 141 ? -5.577 -3.237 21.730 1.00 97.06 141 ALA A O 1
ATOM 1140 N N . GLY A 1 142 ? -7.548 -2.846 20.732 1.00 97.62 142 GLY A N 1
ATOM 1141 C CA . GLY A 1 142 ? -7.593 -1.403 20.970 1.00 97.62 142 GLY A CA 1
ATOM 1142 C C . GLY A 1 142 ? -6.926 -0.571 19.870 1.00 97.62 142 GLY A C 1
ATOM 1143 O O . GLY A 1 142 ? -7.049 0.656 19.892 1.00 97.62 142 GLY A O 1
ATOM 1144 N N . LYS A 1 143 ? -6.230 -1.210 18.918 1.00 97.38 143 LYS A N 1
ATOM 1145 C CA . LYS A 1 143 ? -5.611 -0.587 17.737 1.00 97.38 143 LYS A CA 1
ATOM 1146 C C . LYS A 1 143 ? -6.186 -1.109 16.420 1.00 97.38 143 LYS A C 1
ATOM 1148 O O . LYS A 1 143 ? -5.758 -0.639 15.369 1.00 97.38 143 LYS A O 1
ATOM 1153 N N . ARG A 1 144 ? -7.122 -2.059 16.443 1.00 98.06 144 ARG A N 1
ATOM 1154 C CA . ARG A 1 144 ? -7.672 -2.662 15.223 1.00 98.06 144 ARG A CA 1
ATOM 1155 C C . ARG A 1 144 ? -8.639 -1.705 14.539 1.00 98.06 144 ARG A C 1
ATOM 1157 O O . ARG A 1 144 ? -9.158 -0.793 15.176 1.00 98.06 144 ARG A O 1
ATOM 1164 N N . TYR A 1 145 ? -8.863 -1.900 13.246 1.00 98.00 145 TYR A N 1
ATOM 1165 C CA . TYR A 1 145 ? -9.737 -1.034 12.454 1.00 98.00 145 TYR A CA 1
ATOM 1166 C C . TYR A 1 145 ? -11.147 -0.929 13.060 1.00 98.00 145 TYR A C 1
ATOM 1168 O O . TYR A 1 145 ? -11.689 0.162 13.211 1.00 98.00 145 TYR A O 1
ATOM 1176 N N . GLU A 1 146 ? -11.696 -2.050 13.520 1.00 97.31 146 GLU A N 1
ATOM 1177 C CA . GLU A 1 146 ? -13.001 -2.145 14.172 1.00 97.31 146 GLU A CA 1
ATOM 1178 C C . GLU A 1 146 ? -13.061 -1.509 15.571 1.00 97.31 146 GLU A C 1
ATOM 1180 O O . GLU A 1 146 ? -14.152 -1.261 16.080 1.00 97.31 146 GLU A O 1
ATOM 1185 N N . ASP A 1 147 ? -11.912 -1.211 16.188 1.00 98.25 147 ASP A N 1
ATOM 1186 C CA . ASP A 1 147 ? -11.849 -0.523 17.482 1.00 98.25 147 ASP A CA 1
ATOM 1187 C C . ASP A 1 147 ? -11.983 1.014 17.333 1.00 98.25 147 ASP A C 1
ATOM 1189 O O . ASP A 1 147 ? -11.773 1.745 18.305 1.00 98.25 147 ASP A O 1
ATOM 1193 N N . TYR A 1 148 ? -12.290 1.515 16.129 1.00 98.38 148 TYR A N 1
ATOM 1194 C CA . TYR A 1 148 ? -12.522 2.933 15.844 1.00 98.38 148 TYR A CA 1
ATOM 1195 C C . TYR A 1 148 ? -13.711 3.509 16.615 1.00 98.38 148 TYR A C 1
ATOM 1197 O O . TYR A 1 148 ? -14.835 3.006 16.561 1.00 98.38 148 TYR A O 1
ATOM 1205 N N . ASP A 1 149 ? -13.473 4.642 17.271 1.00 97.94 149 ASP A N 1
ATOM 1206 C CA . ASP A 1 149 ? -14.486 5.429 17.955 1.00 97.94 149 ASP A CA 1
ATOM 1207 C C . ASP A 1 149 ? -14.642 6.796 17.286 1.00 97.94 149 ASP A C 1
ATOM 1209 O O . ASP A 1 149 ? -13.849 7.718 17.476 1.00 97.94 149 ASP A O 1
ATOM 1213 N N . LYS A 1 150 ? -15.744 6.965 16.554 1.00 96.38 150 LYS A N 1
ATOM 1214 C CA . LYS A 1 150 ? -16.095 8.217 15.866 1.00 96.38 150 LYS A CA 1
ATOM 1215 C C . LYS A 1 150 ? -16.184 9.456 16.767 1.00 96.38 150 LYS A C 1
ATOM 1217 O O . LYS A 1 150 ? -16.232 10.566 16.242 1.00 96.38 150 LYS A O 1
ATOM 1222 N N . SER A 1 151 ? -16.316 9.283 18.084 1.00 97.19 151 SER A N 1
ATOM 1223 C CA . SER A 1 151 ? -16.422 10.388 19.041 1.00 97.19 151 SER A CA 1
ATOM 1224 C C . SER A 1 151 ? -15.062 10.908 19.511 1.00 97.19 151 SER A C 1
ATOM 1226 O O . SER A 1 151 ? -14.976 12.069 19.912 1.00 97.19 151 SER A O 1
ATOM 1228 N N . THR A 1 152 ? -14.008 10.088 19.428 1.00 96.62 152 THR A N 1
ATOM 1229 C CA . THR A 1 152 ? -12.661 10.439 19.908 1.00 96.62 152 THR A CA 1
ATOM 1230 C C . THR A 1 152 ? -11.599 10.414 18.821 1.00 96.62 152 THR A C 1
ATOM 1232 O O . THR A 1 152 ? -10.621 11.156 18.905 1.00 96.62 152 THR A O 1
ATOM 1235 N N . ASP A 1 153 ? -11.762 9.563 17.814 1.00 98.06 153 ASP A N 1
ATOM 1236 C CA . ASP A 1 153 ? -10.701 9.233 16.877 1.00 98.06 153 ASP A CA 1
ATOM 1237 C C . ASP A 1 153 ? -10.742 10.119 15.631 1.00 98.06 153 ASP A C 1
ATOM 1239 O O . ASP A 1 153 ? -11.792 10.406 15.043 1.00 98.06 153 ASP A O 1
ATOM 1243 N N . LYS A 1 154 ? -9.550 10.525 15.191 1.00 96.88 154 LYS A N 1
ATOM 1244 C CA . LYS A 1 154 ? -9.359 11.336 13.992 1.00 96.88 154 LYS A CA 1
ATOM 1245 C C . LYS A 1 154 ? -9.600 10.492 12.739 1.00 96.88 154 LYS A C 1
ATOM 1247 O O . LYS A 1 154 ? -9.027 9.416 12.602 1.00 96.88 154 LYS A O 1
ATOM 1252 N N . LYS A 1 155 ? -10.376 11.021 11.791 1.00 96.06 155 LYS A N 1
ATOM 1253 C CA . LYS A 1 155 ? -10.470 10.476 10.428 1.00 96.06 155 LYS A CA 1
ATOM 1254 C C . LYS A 1 155 ? -9.291 10.928 9.572 1.00 96.06 155 LYS A C 1
ATOM 1256 O O . LYS A 1 155 ? -8.845 12.072 9.690 1.00 96.06 155 LYS A O 1
ATOM 1261 N N . ALA A 1 156 ? -8.823 10.042 8.703 1.00 93.81 156 ALA A N 1
ATOM 1262 C CA . ALA A 1 156 ? -7.905 10.404 7.640 1.00 93.81 156 ALA A CA 1
ATOM 1263 C C . ALA A 1 156 ? -8.590 11.348 6.641 1.00 93.81 156 ALA A C 1
ATOM 1265 O O . ALA A 1 156 ? -9.812 11.368 6.497 1.00 93.81 156 ALA A O 1
ATOM 1266 N N . GLU A 1 157 ? -7.788 12.136 5.929 1.00 87.00 157 GLU A N 1
ATOM 1267 C CA . GLU A 1 157 ? -8.276 13.062 4.895 1.00 87.00 157 GLU A CA 1
ATOM 1268 C C . GLU A 1 157 ? -8.563 12.358 3.553 1.00 87.00 157 GLU A C 1
ATOM 1270 O O . GLU A 1 157 ? -8.919 13.002 2.564 1.00 87.00 157 GLU A O 1
ATOM 1275 N N . TYR A 1 158 ? -8.378 11.038 3.503 1.00 86.75 158 TYR A N 1
ATOM 1276 C CA . TYR A 1 158 ? -8.477 10.207 2.310 1.00 86.75 158 TYR A CA 1
ATOM 1277 C C . TYR A 1 158 ? -9.002 8.804 2.640 1.00 86.75 158 TYR A C 1
ATOM 1279 O O . TYR A 1 158 ? -8.845 8.318 3.759 1.00 86.75 158 TYR A O 1
ATOM 1287 N N . GLY A 1 159 ? -9.618 8.170 1.639 1.00 92.06 159 GLY A N 1
ATOM 1288 C CA . GLY A 1 159 ? -10.021 6.762 1.654 1.00 92.06 159 GLY A CA 1
ATOM 1289 C C . GLY A 1 159 ? -9.008 5.852 0.948 1.00 92.06 159 GLY A C 1
ATOM 1290 O O . GLY A 1 159 ? -7.865 6.246 0.687 1.00 92.06 159 GLY A O 1
ATOM 1291 N N . LEU A 1 160 ? -9.443 4.639 0.608 1.00 94.50 160 LEU A N 1
ATOM 1292 C CA . LEU A 1 160 ? -8.665 3.613 -0.095 1.00 94.50 160 LEU A CA 1
ATOM 1293 C C . LEU A 1 160 ? -8.011 4.108 -1.399 1.00 94.50 160 LEU A C 1
ATOM 1295 O O . LEU A 1 160 ? -6.831 3.853 -1.616 1.00 94.50 160 LEU A O 1
ATOM 1299 N N . THR A 1 161 ? -8.719 4.856 -2.245 1.00 90.31 161 THR A N 1
ATOM 1300 C CA . THR A 1 161 ? -8.200 5.394 -3.516 1.00 90.31 161 THR A CA 1
ATOM 1301 C C . THR A 1 161 ? -7.033 6.346 -3.264 1.00 90.31 161 THR A C 1
ATOM 1303 O O . THR A 1 161 ? -5.981 6.242 -3.894 1.00 90.31 161 THR A O 1
ATOM 1306 N N . GLY A 1 162 ? -7.185 7.257 -2.297 1.00 87.44 162 GLY A N 1
ATOM 1307 C CA . GLY A 1 162 ? -6.104 8.166 -1.905 1.00 87.44 162 GLY A CA 1
ATOM 1308 C C . GLY A 1 162 ? -4.925 7.426 -1.271 1.00 87.44 162 GLY A C 1
ATOM 1309 O O . GLY A 1 162 ? -3.775 7.807 -1.484 1.00 87.44 162 GLY A O 1
ATOM 1310 N N . LEU A 1 163 ? -5.194 6.328 -0.557 1.00 89.81 163 LEU A N 1
ATOM 1311 C CA . LEU A 1 163 ? -4.160 5.459 -0.003 1.00 89.81 163 LEU A CA 1
ATOM 1312 C C . LEU A 1 163 ? -3.349 4.754 -1.103 1.00 89.81 163 LEU A C 1
ATOM 1314 O O . LEU A 1 163 ? -2.120 4.752 -1.018 1.00 89.81 163 LEU A O 1
ATOM 1318 N N . VAL A 1 164 ? -3.995 4.235 -2.159 1.00 89.31 164 VAL A N 1
ATOM 1319 C CA . VAL A 1 164 ? -3.290 3.670 -3.330 1.00 89.31 164 VAL A CA 1
ATOM 1320 C C . VAL A 1 164 ? -2.388 4.717 -3.980 1.00 89.31 164 VAL A C 1
ATOM 1322 O O . VAL A 1 164 ? -1.295 4.381 -4.418 1.00 89.31 164 VAL A O 1
ATOM 1325 N N . LEU A 1 165 ? -2.792 5.987 -4.003 1.00 81.38 165 LEU A N 1
ATOM 1326 C CA . LEU A 1 165 ? -2.006 7.090 -4.570 1.00 81.38 165 LEU A CA 1
ATOM 1327 C C . LEU A 1 165 ? -0.936 7.662 -3.619 1.00 81.38 165 LEU A C 1
ATOM 1329 O O . LEU A 1 165 ? -0.386 8.729 -3.886 1.00 81.38 165 LEU A O 1
ATOM 1333 N N . GLY A 1 166 ? -0.625 6.971 -2.518 1.00 74.88 166 GLY A N 1
ATOM 1334 C CA . GLY A 1 166 ? 0.431 7.375 -1.584 1.00 74.88 166 GLY A CA 1
ATOM 1335 C C . GLY A 1 166 ? -0.048 8.192 -0.382 1.00 74.88 166 GLY A C 1
ATOM 1336 O O . GLY A 1 166 ? 0.751 8.895 0.231 1.00 74.88 166 GLY A O 1
ATOM 1337 N N . GLY A 1 167 ? -1.333 8.105 -0.028 1.00 65.19 167 GLY A N 1
ATOM 1338 C CA . GLY A 1 167 ? -1.876 8.731 1.182 1.00 65.19 167 GLY A CA 1
ATOM 1339 C C . GLY A 1 167 ? -2.116 10.234 1.041 1.00 65.19 167 GLY A C 1
ATOM 1340 O O . GLY A 1 167 ? -1.993 10.983 2.008 1.00 65.19 167 GLY A O 1
ATOM 1341 N N . ALA A 1 168 ? -2.445 10.691 -0.167 1.00 57.28 168 ALA A N 1
ATOM 1342 C CA . ALA A 1 168 ? -2.872 12.059 -0.427 1.00 57.28 168 ALA A CA 1
ATOM 1343 C C . ALA A 1 168 ? -4.338 12.068 -0.874 1.00 57.28 168 ALA A C 1
ATOM 1345 O O . ALA A 1 168 ? -4.762 11.252 -1.691 1.00 57.28 168 ALA A O 1
ATOM 1346 N N . GLY A 1 169 ? -5.136 13.004 -0.354 1.00 55.50 169 GLY A N 1
ATOM 1347 C CA . GLY A 1 169 ? -6.530 13.147 -0.773 1.00 55.50 169 GLY A CA 1
ATOM 1348 C C . GLY A 1 169 ? -6.652 13.478 -2.263 1.00 55.50 169 GLY A C 1
ATOM 1349 O O . GLY A 1 169 ? -5.901 14.297 -2.793 1.00 55.50 169 GLY A O 1
ATOM 1350 N N . VAL A 1 170 ? -7.659 12.912 -2.937 1.00 53.84 170 VAL A N 1
ATOM 1351 C CA . VAL A 1 170 ? -7.949 13.155 -4.369 1.00 53.84 170 VAL A CA 1
ATOM 1352 C C . VAL A 1 170 ? -8.097 14.658 -4.679 1.00 53.84 170 VAL A C 1
ATOM 1354 O O . VAL A 1 170 ? -7.736 15.131 -5.757 1.00 53.84 170 VAL A O 1
ATOM 1357 N N . ALA A 1 171 ? -8.574 15.450 -3.712 1.00 49.22 171 ALA A N 1
ATOM 1358 C CA . ALA A 1 171 ? -8.680 16.907 -3.822 1.00 49.22 171 ALA A CA 1
ATOM 1359 C C . ALA A 1 171 ? -7.317 17.631 -3.849 1.00 49.22 171 ALA A C 1
ATOM 1361 O O . ALA A 1 171 ? -7.190 18.682 -4.481 1.00 49.22 171 ALA A O 1
ATOM 1362 N N . VAL A 1 172 ? -6.304 17.070 -3.185 1.00 46.88 172 VAL A N 1
ATOM 1363 C CA . VAL A 1 172 ? -4.921 17.571 -3.146 1.00 46.88 172 VAL A CA 1
ATOM 1364 C C . VAL A 1 172 ? -4.205 17.212 -4.453 1.00 46.88 172 VAL A C 1
ATOM 1366 O O . VAL A 1 172 ? -3.569 18.081 -5.051 1.00 46.88 172 VAL A O 1
ATOM 1369 N N . ALA A 1 173 ? -4.422 15.993 -4.968 1.00 48.06 173 ALA A N 1
ATOM 1370 C CA . ALA A 1 173 ? -3.900 15.529 -6.259 1.00 48.06 173 ALA A CA 1
ATOM 1371 C C . ALA A 1 173 ? -4.326 16.414 -7.444 1.00 48.06 173 ALA A C 1
ATOM 1373 O O . ALA A 1 173 ? -3.524 16.694 -8.333 1.00 48.06 173 ALA A O 1
ATOM 1374 N N . LYS A 1 174 ? -5.558 16.943 -7.420 1.00 45.03 174 LYS A N 1
ATOM 1375 C CA . LYS A 1 174 ? -6.059 17.874 -8.449 1.00 45.03 174 LYS A CA 1
ATOM 1376 C C . LYS A 1 174 ? -5.469 19.290 -8.367 1.00 45.03 174 LYS A C 1
ATOM 1378 O O . LYS A 1 174 ? -5.487 19.995 -9.370 1.00 45.03 174 LYS A O 1
ATOM 1383 N N . LYS A 1 175 ? -4.994 19.741 -7.196 1.00 42.53 175 LYS A N 1
ATOM 1384 C CA . LYS A 1 175 ? -4.550 21.136 -6.971 1.00 42.53 175 LYS A CA 1
ATOM 1385 C C . LYS A 1 175 ? -3.038 21.342 -7.016 1.00 42.53 175 LYS A C 1
ATOM 1387 O O . LYS A 1 175 ? -2.604 22.423 -7.397 1.00 42.53 175 LYS A O 1
ATOM 1392 N N . LEU A 1 176 ? -2.251 20.350 -6.612 1.00 41.47 176 LEU A N 1
ATOM 1393 C CA . LEU A 1 176 ? -0.785 20.441 -6.582 1.00 41.47 176 LEU A CA 1
ATOM 1394 C C . LEU A 1 176 ? -0.118 19.874 -7.843 1.00 41.47 176 LEU A C 1
ATOM 1396 O O . LEU A 1 176 ? 1.104 19.924 -7.964 1.00 41.47 176 LEU A O 1
ATOM 1400 N N . GLY A 1 177 ? -0.920 19.345 -8.773 1.00 45.72 177 GLY A N 1
ATOM 1401 C CA . GLY A 1 177 ? -0.450 18.380 -9.753 1.00 45.72 177 GLY A CA 1
ATOM 1402 C C . GLY A 1 177 ? -0.126 17.063 -9.049 1.00 45.72 177 GLY A C 1
ATOM 1403 O O . GLY A 1 177 ? 0.430 17.041 -7.949 1.00 45.72 177 GLY A O 1
ATOM 1404 N N . PHE A 1 178 ? -0.446 15.945 -9.690 1.00 47.00 178 PHE A N 1
ATOM 1405 C CA . PHE A 1 178 ? -0.090 14.606 -9.208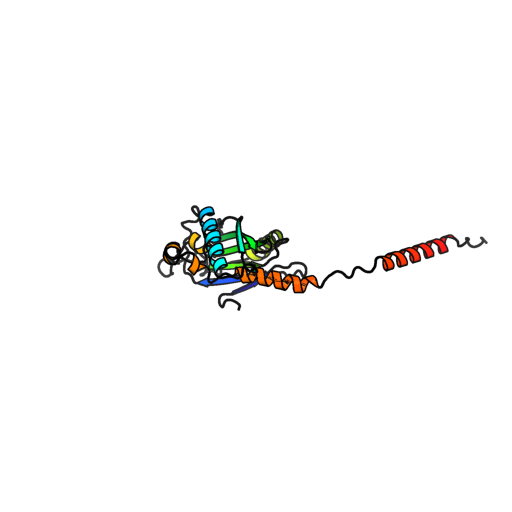 1.00 47.00 178 PHE A CA 1
ATOM 1406 C C . PHE A 1 178 ? 1.423 14.474 -8.877 1.00 47.00 178 PHE A C 1
ATOM 1408 O O . PHE A 1 178 ? 1.839 13.693 -8.027 1.00 47.00 178 PHE A O 1
ATOM 1415 N N . LEU A 1 179 ? 2.224 15.360 -9.477 1.00 43.41 179 LEU A N 1
ATOM 1416 C CA . LEU A 1 179 ? 3.678 15.512 -9.424 1.00 43.41 179 LEU A CA 1
ATOM 1417 C C . LEU A 1 179 ? 4.254 15.806 -8.029 1.00 43.41 179 LEU A C 1
ATOM 1419 O O . LEU A 1 179 ? 5.351 15.361 -7.705 1.00 43.41 179 LEU A O 1
ATOM 1423 N N . ALA A 1 180 ? 3.537 16.533 -7.166 1.00 44.84 180 ALA A N 1
ATOM 1424 C CA . ALA A 1 180 ? 4.045 16.851 -5.824 1.00 44.84 180 ALA A CA 1
ATOM 1425 C C . ALA A 1 180 ? 3.913 15.677 -4.832 1.00 44.84 180 ALA A C 1
ATOM 1427 O O . ALA A 1 180 ? 4.504 15.719 -3.751 1.00 44.84 180 ALA A O 1
ATOM 1428 N N . LEU A 1 181 ? 3.137 14.648 -5.192 1.00 46.75 181 LEU A N 1
ATOM 1429 C CA . LEU A 1 181 ? 2.725 13.552 -4.309 1.00 46.75 181 LEU A CA 1
ATOM 1430 C C . LEU A 1 181 ? 3.684 12.353 -4.335 1.00 46.75 181 LEU A C 1
ATOM 1432 O O . LEU A 1 181 ? 3.637 11.506 -3.449 1.00 46.75 181 LEU A O 1
ATOM 1436 N N . LEU A 1 182 ? 4.613 12.319 -5.294 1.00 47.59 182 LEU A N 1
ATOM 1437 C CA . LEU A 1 182 ? 5.572 11.224 -5.470 1.00 47.59 182 LEU A CA 1
ATOM 1438 C C . LEU A 1 182 ? 6.885 11.419 -4.687 1.00 47.59 182 LEU A C 1
ATOM 1440 O O . LEU A 1 182 ? 7.816 10.625 -4.806 1.00 47.59 182 LEU A O 1
ATOM 1444 N N . LYS A 1 183 ? 7.001 12.455 -3.845 1.00 42.50 183 LYS A N 1
ATOM 1445 C CA . LYS A 1 183 ? 8.253 12.740 -3.111 1.00 42.50 183 LYS A CA 1
ATOM 1446 C C . LYS A 1 183 ? 8.644 11.684 -2.065 1.00 42.50 183 LYS A C 1
ATOM 1448 O O . LYS A 1 183 ? 9.761 11.734 -1.558 1.00 42.50 183 LYS A O 1
ATOM 1453 N N . LYS A 1 184 ? 7.777 10.711 -1.768 1.00 46.38 184 LYS A N 1
ATOM 1454 C CA . LYS A 1 184 ? 8.102 9.519 -0.965 1.00 46.38 184 LYS A CA 1
ATOM 1455 C C . LYS A 1 184 ? 8.150 8.254 -1.842 1.00 46.38 184 LYS A C 1
ATOM 1457 O O . LYS A 1 184 ? 7.475 7.275 -1.551 1.00 46.38 184 LYS A O 1
ATOM 1462 N N . PHE A 1 185 ? 8.914 8.246 -2.941 1.00 49.69 185 PHE A N 1
ATOM 1463 C CA . PHE A 1 185 ? 9.017 7.049 -3.788 1.00 49.69 185 PHE A CA 1
ATOM 1464 C C . PHE A 1 185 ? 10.176 6.103 -3.412 1.00 49.69 185 PHE A C 1
ATOM 1466 O O . PHE A 1 185 ? 11.277 6.144 -3.953 1.00 49.69 185 PHE A O 1
ATOM 1473 N N . TRP A 1 186 ? 9.841 5.163 -2.528 1.00 51.16 186 TRP A N 1
ATOM 1474 C CA . TRP A 1 186 ? 10.400 3.818 -2.303 1.00 51.16 186 TRP A CA 1
ATOM 1475 C C . TRP A 1 186 ? 10.777 2.956 -3.520 1.00 51.16 186 TRP A C 1
ATOM 1477 O O . TRP A 1 186 ? 11.503 1.980 -3.357 1.00 51.16 186 TRP A O 1
ATOM 1487 N N . ILE A 1 187 ? 10.347 3.283 -4.742 1.00 48.09 187 ILE A N 1
ATOM 1488 C CA . ILE A 1 187 ? 10.733 2.519 -5.942 1.00 48.09 187 ILE A CA 1
ATOM 1489 C C . ILE A 1 187 ? 12.265 2.512 -6.134 1.00 48.09 187 ILE A C 1
ATOM 1491 O O . ILE A 1 187 ? 12.837 1.533 -6.614 1.00 48.09 187 ILE A O 1
ATOM 1495 N N . VAL A 1 188 ? 12.948 3.563 -5.664 1.00 47.03 188 VAL A N 1
ATOM 1496 C CA . VAL A 1 188 ? 14.416 3.627 -5.633 1.00 47.03 188 VAL A CA 1
ATOM 1497 C C . VAL A 1 188 ? 15.012 2.581 -4.679 1.00 47.03 188 VAL A C 1
ATOM 1499 O O . VAL A 1 188 ? 16.093 2.069 -4.951 1.00 47.03 188 VAL A O 1
ATOM 1502 N N . ILE A 1 189 ? 14.312 2.211 -3.599 1.00 49.81 189 ILE A N 1
ATOM 1503 C CA . ILE A 1 189 ? 14.775 1.208 -2.627 1.00 49.81 189 ILE A CA 1
ATOM 1504 C C . ILE A 1 189 ? 14.746 -0.190 -3.256 1.00 49.81 189 ILE A C 1
ATOM 1506 O O . ILE A 1 189 ? 15.747 -0.896 -3.185 1.00 49.81 189 ILE A O 1
ATOM 1510 N N . VAL A 1 190 ? 13.667 -0.561 -3.955 1.00 48.69 190 VAL A N 1
ATOM 1511 C CA . VAL A 1 190 ? 13.569 -1.875 -4.621 1.00 48.69 190 VAL A CA 1
ATOM 1512 C C . VAL A 1 190 ? 14.630 -2.014 -5.722 1.00 48.69 190 VAL A C 1
ATOM 1514 O O . VAL A 1 190 ? 15.375 -2.991 -5.742 1.00 48.69 190 VAL A O 1
ATOM 1517 N N . ALA A 1 191 ? 14.791 -1.005 -6.587 1.00 49.00 191 ALA A N 1
ATOM 1518 C CA . ALA A 1 191 ? 15.786 -1.053 -7.664 1.00 49.00 191 ALA A CA 1
ATOM 1519 C C . ALA A 1 191 ? 17.243 -1.018 -7.151 1.00 49.00 191 ALA A C 1
ATOM 1521 O O . ALA A 1 191 ? 18.109 -1.705 -7.700 1.00 49.00 191 ALA A O 1
ATOM 1522 N N . ALA A 1 192 ? 17.529 -0.255 -6.087 1.00 50.00 192 ALA A N 1
ATOM 1523 C 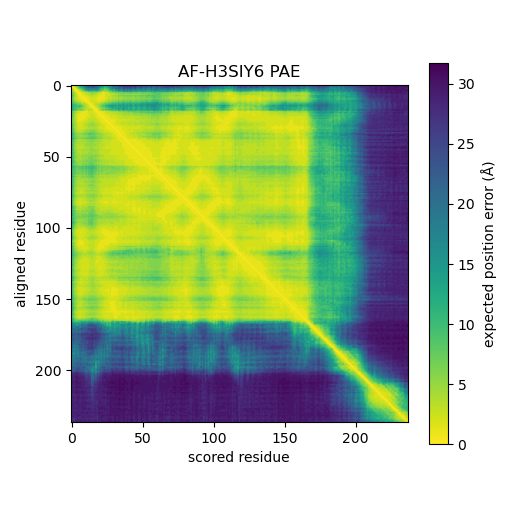CA . ALA A 1 192 ? 18.862 -0.198 -5.487 1.00 50.00 192 ALA A CA 1
ATOM 1524 C C . ALA A 1 192 ? 19.226 -1.498 -4.753 1.00 50.00 192 ALA A C 1
ATOM 1526 O O . ALA A 1 192 ? 20.371 -1.939 -4.854 1.00 50.00 192 ALA A O 1
ATOM 1527 N N . ILE A 1 193 ? 18.272 -2.143 -4.070 1.00 50.97 193 ILE A N 1
ATOM 1528 C CA . ILE A 1 193 ? 18.512 -3.427 -3.395 1.00 50.97 193 ILE A CA 1
ATOM 1529 C C . ILE A 1 193 ? 18.758 -4.534 -4.427 1.00 50.97 193 ILE A C 1
ATOM 1531 O O . ILE A 1 193 ? 19.764 -5.231 -4.315 1.00 50.97 193 ILE A O 1
ATOM 1535 N N . VAL A 1 194 ? 17.948 -4.622 -5.491 1.00 51.50 194 VAL A N 1
ATOM 1536 C CA . VAL A 1 194 ? 18.153 -5.595 -6.586 1.00 51.50 194 VAL A CA 1
ATOM 1537 C C . VAL A 1 194 ? 19.499 -5.368 -7.303 1.00 51.50 194 VAL A C 1
ATOM 1539 O O . VAL A 1 194 ? 20.214 -6.321 -7.629 1.00 51.50 194 VAL A O 1
ATOM 1542 N N . GLY A 1 195 ? 19.903 -4.106 -7.502 1.00 50.97 195 GLY A N 1
ATOM 1543 C CA . GLY A 1 195 ? 21.194 -3.748 -8.104 1.00 50.97 195 GLY A CA 1
ATOM 1544 C C . GLY A 1 195 ? 22.410 -4.100 -7.237 1.00 50.97 195 GLY A C 1
ATOM 1545 O O . GLY A 1 195 ? 23.403 -4.622 -7.749 1.00 50.97 195 GLY A O 1
ATOM 1546 N N . VAL A 1 196 ? 22.332 -3.864 -5.923 1.00 52.31 196 VAL A N 1
ATOM 1547 C CA . VAL A 1 196 ? 23.367 -4.272 -4.955 1.00 52.31 196 VAL A CA 1
ATOM 1548 C C . VAL A 1 196 ? 23.417 -5.800 -4.821 1.00 52.31 196 VAL A C 1
ATOM 1550 O O . VAL A 1 196 ? 24.498 -6.371 -4.680 1.00 52.31 196 VAL A O 1
ATOM 1553 N N . TRP A 1 197 ? 22.281 -6.482 -4.956 1.00 50.91 197 TRP A N 1
ATOM 1554 C CA . TRP A 1 197 ? 22.182 -7.936 -4.862 1.00 50.91 197 TRP A CA 1
ATOM 1555 C C . TRP A 1 197 ? 22.889 -8.694 -5.974 1.00 50.91 197 TRP A C 1
ATOM 1557 O O . TRP A 1 197 ? 23.644 -9.616 -5.669 1.00 50.91 197 TRP A O 1
ATOM 1567 N N . ARG A 1 198 ? 22.770 -8.261 -7.238 1.00 52.84 198 ARG A N 1
ATOM 1568 C CA . ARG A 1 198 ? 23.544 -8.858 -8.348 1.00 52.84 198 ARG A CA 1
ATOM 1569 C C . ARG A 1 198 ? 25.058 -8.835 -8.100 1.00 52.84 198 ARG A C 1
ATOM 1571 O O . ARG A 1 198 ? 25.768 -9.712 -8.588 1.00 52.84 198 ARG A O 1
ATOM 1578 N N . LEU A 1 199 ? 25.564 -7.861 -7.340 1.00 48.19 199 LEU A N 1
ATOM 1579 C CA . LEU A 1 199 ? 26.989 -7.745 -7.007 1.00 48.19 199 LEU A CA 1
ATOM 1580 C C . LEU A 1 199 ? 27.421 -8.671 -5.857 1.00 48.19 199 LEU A C 1
ATOM 1582 O O . LEU A 1 199 ? 28.594 -9.046 -5.794 1.00 48.19 199 LEU A O 1
ATOM 1586 N N . ILE A 1 200 ? 26.494 -9.049 -4.971 1.00 54.81 200 ILE A N 1
ATOM 1587 C CA . ILE A 1 200 ? 26.751 -9.921 -3.816 1.00 54.81 200 ILE A CA 1
ATOM 1588 C C . ILE A 1 200 ? 26.541 -11.398 -4.192 1.00 54.81 200 ILE A C 1
ATOM 1590 O O . ILE A 1 200 ? 27.400 -12.228 -3.888 1.00 54.81 200 ILE A O 1
ATOM 1594 N N . THR A 1 201 ? 25.472 -11.736 -4.922 1.00 54.06 201 THR A N 1
ATOM 1595 C CA . THR A 1 201 ? 25.167 -13.120 -5.339 1.00 54.06 201 THR A CA 1
ATOM 1596 C C . THR A 1 201 ? 25.906 -13.540 -6.614 1.00 54.06 201 THR A C 1
ATOM 1598 O O . THR A 1 201 ? 26.273 -14.707 -6.760 1.00 54.06 201 THR A O 1
ATOM 1601 N N . GLY A 1 202 ? 26.267 -12.593 -7.493 1.00 46.69 202 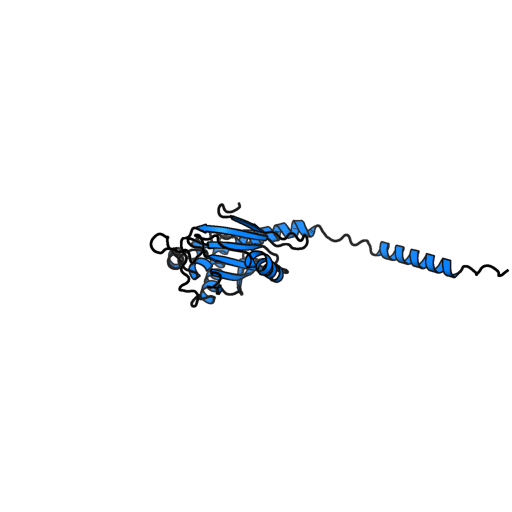GLY A N 1
ATOM 1602 C CA . GLY A 1 202 ? 27.015 -12.853 -8.733 1.00 46.69 202 GLY A CA 1
ATOM 1603 C C . GLY A 1 202 ? 28.445 -13.383 -8.545 1.00 46.69 202 GLY A C 1
ATOM 1604 O O . GLY A 1 202 ? 29.093 -13.766 -9.520 1.00 46.69 202 GLY A O 1
ATOM 1605 N N . LYS A 1 203 ? 28.954 -13.436 -7.305 1.00 46.28 203 LYS A N 1
ATOM 1606 C CA . LYS A 1 203 ? 30.269 -14.016 -6.985 1.00 46.28 203 LYS A CA 1
ATOM 1607 C C . LYS A 1 203 ? 30.251 -15.516 -6.700 1.00 46.28 203 LYS A C 1
ATOM 1609 O O . LYS A 1 203 ? 31.325 -16.111 -6.680 1.00 46.28 203 LYS A O 1
ATOM 1614 N N . LYS A 1 204 ? 29.088 -16.161 -6.569 1.00 48.12 204 LYS A N 1
ATOM 1615 C CA . LYS A 1 204 ? 29.013 -17.631 -6.535 1.00 48.12 204 LYS A CA 1
ATOM 1616 C C . LYS A 1 204 ? 28.777 -18.184 -7.943 1.00 48.12 204 LYS A C 1
ATOM 1618 O O . LYS A 1 204 ? 27.835 -18.929 -8.193 1.00 48.12 204 LYS A O 1
ATOM 1623 N N . LYS A 1 205 ? 29.678 -17.855 -8.878 1.00 43.31 205 LYS A N 1
ATOM 1624 C CA . LYS A 1 205 ? 29.893 -18.741 -10.025 1.00 43.31 205 LYS A CA 1
ATOM 1625 C C . LYS A 1 205 ? 30.499 -20.013 -9.451 1.00 43.31 205 LYS A C 1
ATOM 1627 O O . LYS A 1 205 ? 31.638 -20.006 -8.989 1.00 43.31 205 LYS A O 1
ATOM 1632 N N . LYS A 1 206 ? 29.672 -21.056 -9.419 1.00 40.12 206 LYS A N 1
ATOM 1633 C CA . LYS A 1 206 ? 30.042 -22.449 -9.192 1.00 40.12 206 LYS A CA 1
ATOM 1634 C C . LYS A 1 206 ? 31.401 -22.680 -9.850 1.00 40.12 206 LYS A C 1
ATOM 1636 O O . LYS A 1 206 ? 31.547 -22.459 -11.051 1.00 40.12 206 LYS A O 1
ATOM 1641 N N . GLN A 1 207 ? 32.396 -23.020 -9.041 1.00 39.84 207 GLN A N 1
ATOM 1642 C CA . GLN A 1 207 ? 33.646 -23.566 -9.532 1.00 39.84 207 GLN A CA 1
ATOM 1643 C C . GLN A 1 207 ? 33.245 -24.873 -10.220 1.00 39.84 207 GLN A C 1
ATOM 1645 O O . GLN A 1 207 ? 33.022 -25.884 -9.562 1.00 39.84 207 GLN A O 1
ATOM 1650 N N . GLU A 1 208 ? 32.986 -24.806 -11.526 1.00 47.91 208 GLU A N 1
ATOM 1651 C CA . GLU A 1 208 ? 32.980 -25.990 -12.366 1.00 47.91 208 GLU A CA 1
ATOM 1652 C C . GLU A 1 208 ? 34.390 -26.550 -12.243 1.00 47.91 208 GLU A C 1
ATOM 1654 O O . GLU A 1 208 ? 35.365 -25.970 -12.724 1.00 47.91 208 GLU A O 1
ATOM 1659 N N . GLU A 1 209 ? 34.496 -27.624 -11.474 1.00 50.47 209 GLU A N 1
ATOM 1660 C CA . GLU A 1 209 ? 35.647 -28.502 -11.508 1.00 50.47 209 GLU A CA 1
ATOM 1661 C C . GLU A 1 209 ? 35.885 -28.847 -12.989 1.00 50.47 209 GLU A C 1
ATOM 1663 O O . GLU A 1 209 ? 34.926 -29.240 -13.665 1.00 50.47 209 GLU A O 1
ATOM 1668 N N . PRO A 1 210 ? 37.088 -28.612 -13.548 1.00 46.53 210 PRO A N 1
ATOM 1669 C CA . PRO A 1 210 ? 37.325 -28.804 -14.972 1.00 46.53 210 PRO A CA 1
ATOM 1670 C C . PRO A 1 210 ? 36.887 -30.210 -15.378 1.00 46.53 210 PRO A C 1
ATOM 1672 O O . PRO A 1 210 ? 37.261 -31.180 -14.722 1.00 46.53 210 PRO A O 1
ATOM 1675 N N . ALA A 1 211 ? 36.132 -30.331 -16.473 1.00 51.75 211 ALA A N 1
ATOM 1676 C CA . ALA A 1 211 ? 35.675 -31.616 -17.014 1.00 51.75 211 ALA A CA 1
ATOM 1677 C C . ALA A 1 211 ? 36.825 -32.627 -17.252 1.00 51.75 211 ALA A C 1
ATOM 1679 O O . ALA A 1 211 ? 36.588 -33.826 -17.385 1.00 51.75 211 ALA A O 1
ATOM 1680 N N . GLU A 1 212 ? 38.076 -32.160 -17.266 1.00 53.28 212 GLU A N 1
ATOM 1681 C CA . GLU A 1 212 ? 39.286 -32.985 -17.282 1.00 53.28 212 GLU A CA 1
ATOM 1682 C C . GLU A 1 212 ? 39.471 -33.813 -15.994 1.00 53.28 212 GLU A C 1
ATOM 1684 O O . GLU A 1 212 ? 39.783 -34.995 -16.096 1.00 53.28 212 GLU A O 1
ATOM 1689 N N . ALA A 1 213 ? 39.170 -33.277 -14.804 1.00 54.66 213 ALA A N 1
ATOM 1690 C CA . ALA A 1 213 ? 39.341 -33.993 -13.532 1.00 54.66 213 ALA A CA 1
ATOM 1691 C C . ALA A 1 213 ? 38.341 -35.156 -13.361 1.00 54.66 213 ALA A C 1
ATOM 1693 O O . ALA A 1 213 ? 38.677 -36.209 -12.819 1.00 54.66 213 ALA A O 1
ATOM 1694 N N . GLN A 1 214 ? 37.117 -35.003 -13.880 1.00 52.66 214 GLN A N 1
ATOM 1695 C CA . GLN A 1 214 ? 36.111 -36.073 -13.868 1.00 52.66 214 GLN A CA 1
ATOM 1696 C C . GLN A 1 214 ? 36.437 -37.188 -14.872 1.00 52.66 214 GLN A C 1
ATOM 1698 O O . GLN A 1 214 ? 36.205 -38.363 -14.580 1.00 52.66 214 GLN A O 1
ATOM 1703 N N . ASN A 1 215 ? 37.022 -36.834 -16.022 1.00 62.16 215 ASN A N 1
ATOM 1704 C CA . ASN A 1 215 ? 37.461 -37.805 -17.024 1.00 62.16 215 ASN A CA 1
ATOM 1705 C C . ASN A 1 215 ? 38.714 -38.575 -16.580 1.00 62.16 215 ASN A C 1
ATOM 1707 O O . ASN A 1 215 ? 38.813 -39.772 -16.851 1.00 62.16 215 ASN A O 1
ATOM 1711 N N . GLU A 1 216 ? 39.655 -37.936 -15.878 1.00 65.56 216 GLU A N 1
ATOM 1712 C CA . GLU A 1 216 ? 40.830 -38.620 -15.320 1.00 65.56 216 GLU A CA 1
ATOM 1713 C C . GLU A 1 216 ? 40.435 -39.620 -14.228 1.00 65.56 216 GLU A C 1
ATOM 1715 O O . GLU A 1 216 ? 40.851 -40.777 -14.287 1.00 65.56 216 GLU A O 1
ATOM 1720 N N . MET A 1 217 ? 39.543 -39.232 -13.311 1.00 58.25 217 MET A N 1
ATOM 1721 C CA . MET A 1 217 ? 39.074 -40.120 -12.244 1.00 58.25 217 MET A CA 1
ATOM 1722 C C . MET A 1 217 ? 38.240 -41.298 -12.784 1.00 58.25 217 MET A C 1
ATOM 1724 O O . MET A 1 217 ? 38.382 -42.423 -12.308 1.00 58.25 217 MET A O 1
ATOM 1728 N N . GLN A 1 218 ? 37.416 -41.095 -13.823 1.00 61.75 218 GLN A N 1
ATOM 1729 C CA . GLN A 1 218 ? 36.708 -42.202 -14.487 1.00 61.75 218 GLN A CA 1
ATOM 1730 C C . GLN A 1 218 ? 37.649 -43.142 -15.245 1.00 61.75 218 GLN A C 1
ATOM 1732 O O . GLN A 1 218 ? 37.462 -44.358 -15.181 1.00 61.75 218 GLN A O 1
ATOM 1737 N N . ASN A 1 219 ? 38.673 -42.613 -15.920 1.00 67.31 219 ASN A N 1
ATOM 1738 C CA . ASN A 1 219 ? 39.665 -43.441 -16.603 1.00 67.31 219 ASN A CA 1
ATOM 1739 C C . ASN A 1 219 ? 40.516 -44.248 -15.615 1.00 67.31 219 ASN A C 1
ATOM 1741 O O . ASN A 1 219 ? 40.836 -45.404 -15.897 1.00 67.31 219 ASN A O 1
ATOM 1745 N N . GLU A 1 220 ? 40.844 -43.686 -14.449 1.00 67.06 220 GLU A N 1
ATOM 1746 C CA . GLU A 1 220 ? 41.599 -44.391 -13.412 1.00 67.06 220 GLU A CA 1
ATOM 1747 C C . GLU A 1 220 ? 40.773 -45.542 -12.812 1.00 67.06 220 GLU A C 1
ATOM 1749 O O . GLU A 1 220 ? 41.232 -46.687 -12.840 1.00 67.06 220 GLU A O 1
ATOM 1754 N N . ILE A 1 221 ? 39.510 -45.289 -12.439 1.00 68.19 221 ILE A N 1
ATOM 1755 C CA . ILE A 1 221 ? 38.570 -46.310 -11.931 1.00 68.19 221 ILE A CA 1
ATOM 1756 C C . ILE A 1 221 ? 38.327 -47.417 -12.972 1.00 68.19 221 ILE A C 1
ATOM 1758 O O . ILE A 1 221 ? 38.291 -48.608 -12.645 1.00 68.19 221 ILE A O 1
ATOM 1762 N N . GLN A 1 222 ? 38.191 -47.054 -14.251 1.00 63.38 222 GLN A N 1
ATOM 1763 C CA . GLN A 1 222 ? 37.994 -48.032 -15.319 1.00 63.38 222 GLN A CA 1
ATOM 1764 C C . GLN A 1 222 ? 39.269 -48.855 -15.563 1.00 63.38 222 GLN A C 1
ATOM 1766 O O . GLN A 1 222 ? 39.178 -50.068 -15.763 1.00 63.38 222 GLN A O 1
ATOM 1771 N N . SER A 1 223 ? 40.455 -48.246 -15.456 1.00 64.62 223 SER A N 1
ATOM 1772 C CA . SER A 1 223 ? 41.737 -48.950 -15.571 1.00 64.62 223 SER A CA 1
ATOM 1773 C C . SER A 1 223 ? 41.996 -49.928 -14.418 1.00 64.62 223 SER A C 1
ATOM 1775 O O . SER A 1 223 ? 42.547 -51.005 -14.653 1.00 64.62 223 SER A O 1
ATOM 1777 N N . GLU A 1 224 ? 41.554 -49.606 -13.199 1.00 63.34 224 GLU A N 1
ATOM 1778 C CA . GLU A 1 224 ? 41.662 -50.486 -12.029 1.00 63.34 224 GLU A CA 1
ATOM 1779 C C . GLU A 1 224 ? 40.718 -51.691 -12.153 1.00 63.34 224 GLU A C 1
ATOM 1781 O O . GLU A 1 224 ? 41.143 -52.834 -11.975 1.00 63.34 224 GLU A O 1
ATOM 1786 N N . SER A 1 225 ? 39.481 -51.467 -12.616 1.00 57.91 225 SER A N 1
ATOM 1787 C CA . SER A 1 225 ? 38.501 -52.543 -12.848 1.00 57.91 225 SER A CA 1
ATOM 1788 C C . SER A 1 225 ? 38.938 -53.565 -13.913 1.00 57.91 225 SER A C 1
ATOM 1790 O O . SER A 1 225 ? 38.584 -54.744 -13.849 1.00 57.91 225 SER A O 1
ATOM 1792 N N . VAL A 1 226 ? 39.736 -53.133 -1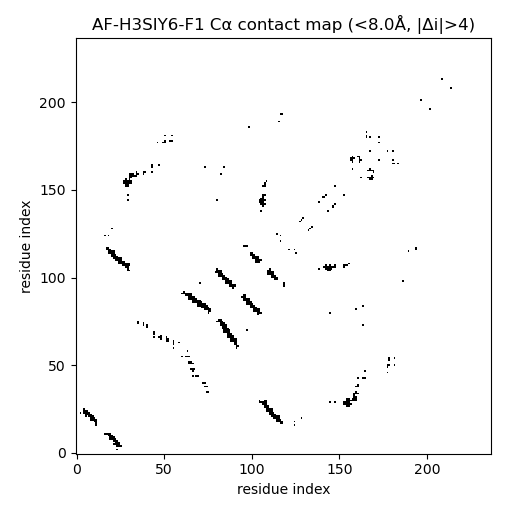4.897 1.00 58.06 226 VAL A N 1
ATOM 1793 C CA . VAL A 1 226 ? 40.272 -54.004 -15.956 1.00 58.06 226 VAL A CA 1
ATOM 1794 C C . VAL A 1 226 ? 41.477 -54.812 -15.461 1.00 58.06 226 VAL A C 1
ATOM 1796 O O . VAL A 1 226 ? 41.706 -55.920 -15.952 1.00 58.06 226 VAL A O 1
ATOM 1799 N N . ARG A 1 227 ? 42.233 -54.307 -14.475 1.00 58.41 227 ARG A N 1
ATOM 1800 C CA . ARG A 1 227 ? 43.355 -55.044 -13.872 1.00 58.41 227 ARG A CA 1
ATOM 1801 C C . ARG A 1 227 ? 42.873 -56.213 -13.013 1.00 58.41 227 ARG A C 1
ATOM 1803 O O . ARG A 1 227 ? 43.444 -57.295 -13.131 1.00 58.41 227 ARG A O 1
ATOM 1810 N N . ASP A 1 228 ? 41.801 -56.037 -12.242 1.00 57.53 228 ASP A N 1
ATOM 1811 C CA . ASP A 1 228 ? 41.281 -57.097 -11.363 1.00 57.53 228 ASP A CA 1
ATOM 1812 C C . ASP A 1 228 ? 40.680 -58.287 -12.131 1.00 57.53 228 ASP A C 1
ATOM 1814 O O . ASP A 1 228 ? 40.833 -59.437 -11.715 1.00 57.53 228 ASP A O 1
ATOM 1818 N N . ASN A 1 229 ? 40.095 -58.049 -13.309 1.00 55.94 229 ASN A N 1
ATOM 1819 C CA . ASN A 1 229 ? 39.489 -59.102 -14.136 1.00 55.94 229 ASN A CA 1
ATOM 1820 C C . ASN A 1 229 ? 40.494 -59.988 -14.902 1.00 55.94 229 ASN A C 1
ATOM 1822 O O . ASN A 1 229 ? 40.083 -60.978 -15.506 1.00 55.94 229 ASN A O 1
ATOM 1826 N N . ASN A 1 230 ? 41.792 -59.666 -14.878 1.00 57.59 230 ASN A N 1
ATOM 1827 C CA . ASN A 1 230 ? 42.845 -60.452 -15.538 1.00 57.59 230 ASN A CA 1
ATOM 1828 C C . ASN A 1 230 ? 43.672 -61.313 -14.571 1.00 57.59 230 ASN A C 1
ATOM 1830 O O . ASN A 1 230 ? 44.674 -61.902 -14.982 1.00 57.59 230 ASN A O 1
ATOM 1834 N N . THR A 1 231 ? 43.264 -61.424 -13.305 1.00 59.12 231 THR A N 1
ATOM 1835 C CA . THR A 1 231 ? 43.938 -62.300 -12.340 1.00 59.12 231 THR A CA 1
ATOM 1836 C C . THR A 1 231 ? 43.457 -63.744 -12.536 1.00 59.12 231 THR A C 1
ATOM 1838 O O . THR A 1 231 ? 42.273 -64.018 -12.327 1.00 59.12 231 THR A O 1
ATOM 1841 N N . PRO A 1 232 ? 44.321 -64.698 -12.941 1.00 66.88 232 PRO A N 1
ATOM 1842 C CA . PRO A 1 232 ? 43.918 -66.094 -13.063 1.00 66.88 232 PRO A CA 1
ATOM 1843 C C . PRO A 1 232 ? 43.509 -66.642 -11.689 1.00 66.88 232 PRO A C 1
ATOM 1845 O O . PRO A 1 232 ? 44.160 -66.311 -10.693 1.00 66.88 232 PRO A O 1
ATOM 1848 N N . PRO A 1 233 ? 42.478 -67.501 -11.605 1.00 67.50 233 PRO A N 1
ATOM 1849 C CA . PRO A 1 233 ? 42.116 -68.119 -10.341 1.00 67.50 233 PRO A CA 1
ATOM 1850 C C . PRO A 1 233 ? 43.288 -68.965 -9.812 1.00 67.50 233 PRO A C 1
ATOM 1852 O O . PRO A 1 233 ? 44.007 -69.586 -10.605 1.00 67.50 233 PRO A O 1
ATOM 1855 N N . PRO A 1 234 ? 43.497 -69.008 -8.485 1.00 64.69 234 PRO A N 1
ATOM 1856 C CA . PRO A 1 234 ? 44.554 -69.817 -7.899 1.00 64.69 234 PRO A CA 1
ATOM 1857 C C . PRO A 1 234 ? 44.333 -71.308 -8.218 1.00 64.69 234 PRO A C 1
ATOM 1859 O O . PRO A 1 234 ? 43.185 -71.756 -8.303 1.00 64.69 234 PRO A O 1
ATOM 1862 N N . PRO A 1 235 ? 45.411 -72.091 -8.410 1.00 59.50 235 PRO A N 1
ATOM 1863 C CA . PRO A 1 235 ? 45.299 -73.504 -8.750 1.00 59.50 235 PRO A CA 1
ATOM 1864 C C . PRO A 1 235 ? 44.623 -74.283 -7.615 1.00 59.50 235 PRO A C 1
ATOM 1866 O O . PRO A 1 235 ? 44.960 -74.110 -6.445 1.00 59.50 235 PRO A O 1
ATOM 1869 N N . ALA A 1 236 ? 43.671 -75.143 -7.977 1.00 64.31 236 ALA A N 1
ATOM 1870 C CA . ALA A 1 236 ? 42.942 -75.978 -7.031 1.00 64.31 236 ALA A CA 1
ATOM 1871 C C . ALA A 1 236 ? 43.857 -77.049 -6.406 1.00 64.31 236 ALA A C 1
ATOM 1873 O O . ALA A 1 236 ? 44.587 -77.736 -7.123 1.00 64.31 236 ALA A O 1
ATOM 1874 N N . THR A 1 237 ? 43.769 -77.204 -5.084 1.00 61.22 237 THR A N 1
ATOM 1875 C CA . THR A 1 237 ? 44.311 -78.327 -4.294 1.00 61.22 237 THR A CA 1
ATOM 1876 C C . THR A 1 237 ? 43.188 -79.047 -3.582 1.00 61.22 237 THR A C 1
ATOM 1878 O O . THR A 1 237 ? 42.330 -78.324 -3.025 1.00 61.22 237 THR A O 1
#

Organism: NCBI:txid1131935

Sequence (237 aa):
MPSEEEIGTVIPDDEDSTWIAIFEYTDSGYIEDSEKDNIDADALLDSYKEGTAEDNKEKDPSMHLFVDDWDVKPTYDADSNRLVWSLLAHNARNEKIINYNMRVLTRSGYISIILVSDPEHLQADRKELEQRVLSTFQVTAGKRYEDYDKSTDKKAEYGLTGLVLGGAGVAVAKKLGFLALLKKFWIVIVAAIVGVWRLITGKKKKQEEPAEAQNEMQNEIQSESVRDNNTPPPPAT

Solvent-accessible surface area (backbone atoms only —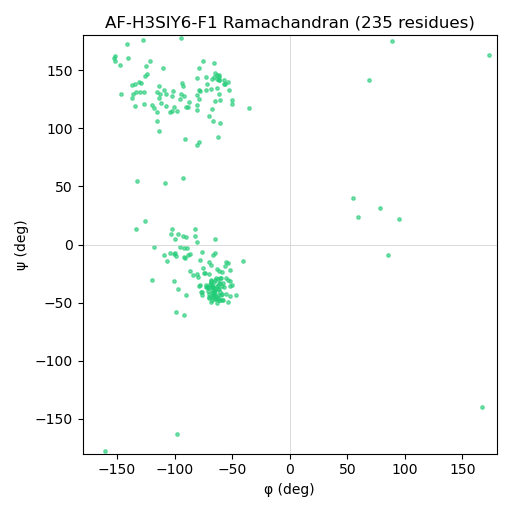 not comparable to full-atom values): 13706 Å² total; per-residue (Å²): 126,83,62,98,37,62,76,47,73,49,65,65,90,47,93,89,52,76,47,40,38,41,31,30,52,47,86,57,19,28,56,49,64,89,54,61,93,66,63,58,54,66,66,51,49,49,50,52,34,54,36,39,57,52,58,36,74,84,44,61,70,82,72,26,56,44,64,74,50,64,74,36,66,72,45,64,40,79,93,76,38,33,40,36,33,21,40,28,27,28,38,64,82,71,49,72,42,71,50,49,42,39,34,38,49,23,26,43,17,34,37,39,40,41,63,45,59,52,80,90,48,35,73,61,51,50,49,47,45,47,66,68,49,57,68,71,61,75,70,58,88,83,44,27,46,87,58,54,44,88,90,81,51,56,65,29,83,33,36,62,68,16,46,75,64,68,68,46,29,68,73,52,40,72,71,62,43,56,67,69,58,57,80,79,60,61,65,60,54,55,55,50,50,56,58,54,41,54,68,65,62,64,70,70,66,73,82,72,72,58,73,64,62,59,52,50,53,51,50,50,55,52,54,53,58,56,55,66,75,68,62,76,78,78,84,89,130

pLDDT: mean 78.14, std 18.31, range [30.53, 98.38]

Secondary structure (DSSP, 8-state):
---TTEEEEE--S-TT---EEEEEEE---BPP-TTGGG--HHHHHHHHHHHHHHHHHTS-GGG-EEEEEEEEEEEEETTTTEEEEEEEEEETT--EEEEEEEEEEETTEEEEEEEE--TTTHHHHHHHIIIIIITT--PPTTSBGGG--TTTSPBPS--HHHHHTTS--HHHHTTS-GGGGGTT-THHHHHHHHHHHHHHHTT-------HHHHHHHHHHHHHHHHHHTT-PPPPP-

Foldseek 3Di:
DPDPFWPDKDDDPDPPDDKIKTKGWDQQWQADCPCQVPQPQVVLLVLVQVQLVVVCVVDDLQARKGWDHWPAGWHADPVQQKTWTWTWMAGSVRHIDIWTWMWRGWQRGTMTIGMQDDPVCVVVVVVCCVPPPVVPDDDDPCTHSVVHDPVPTDHGLHHSNCVSLQRDHPVVCVPVPSNVRCPPDPPCVSVVVVVVVCVVVVVPPPPPPPPVVVVVVVVVVVVVVVVVVPDDDDDDD

InterPro domains:
  IPR018682 Protein of unknown function DUF2167, membrane [PF09935] (2-194)